Protein AF-A0A814XGK4-F1 (afdb_monomer)

Mean predicted aligned error: 16.22 Å

Sequence (270 aa):
MTLISLILIILATATSHAANWAGKWDIDSGCDTGICCCFYRQVIISAEGLFQTHLEGHNCPPTPNNASDYSSVYQFKVQMENTTFQQVIFDYTVVEFVLDTQDTIRTQNLNNSKCDVNYTRNDVAKPNWIGLWDVKPGCNEDECCCFVNQASVSSNPHGLTIDTDVRGAPCQEQLNASHVKFDIPSQPEFVNELIILGSWNRFAQSVDQNTIYQKNLQYPRCSAGAIRVTPATNASTAEPGTTAKHSSSLSIYETNTAVFAISLVLSKFF

Radius of gyration: 26.68 Å; Cα contacts (8 Å, |Δi|>4): 511; chains: 1; bounding box: 73×48×85 Å

Structure (mmCIF, N/CA/C/O backbone):
data_AF-A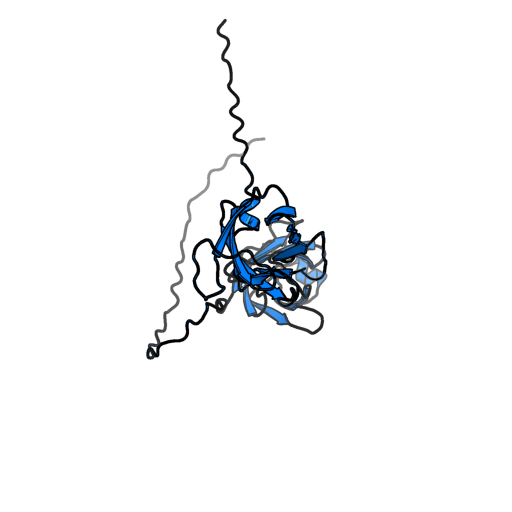0A814XGK4-F1
#
_entry.id   AF-A0A814XGK4-F1
#
loop_
_atom_site.group_PDB
_atom_site.id
_atom_site.type_symbol
_atom_site.label_atom_id
_atom_site.label_alt_id
_atom_site.label_comp_id
_atom_site.label_asym_id
_atom_site.label_entity_id
_atom_site.label_seq_id
_atom_site.pdbx_PDB_ins_code
_atom_site.Cartn_x
_atom_site.Cartn_y
_atom_site.Cartn_z
_atom_site.occupancy
_atom_site.B_iso_or_equiv
_atom_site.auth_seq_id
_atom_site.auth_comp_id
_atom_site.auth_asym_id
_atom_site.auth_atom_id
_atom_site.pdbx_PDB_model_num
ATOM 1 N N . MET A 1 1 ? 48.761 6.025 37.228 1.00 40.66 1 MET A N 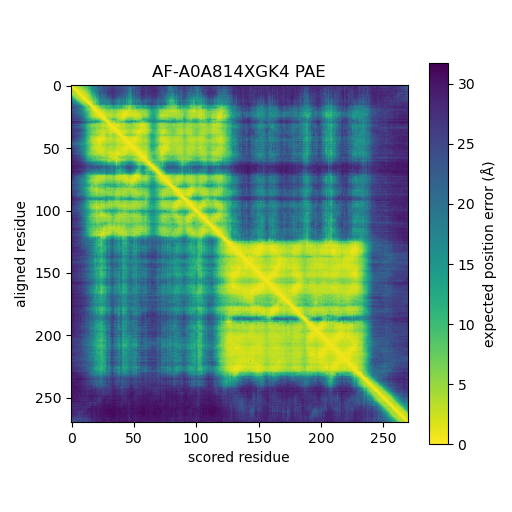1
ATOM 2 C CA . MET A 1 1 ? 47.794 6.774 36.398 1.00 40.66 1 MET A CA 1
ATOM 3 C C . MET A 1 1 ? 47.796 6.140 35.023 1.00 40.66 1 MET A C 1
ATOM 5 O O . MET A 1 1 ? 48.729 6.361 34.267 1.00 40.66 1 MET A O 1
ATOM 9 N N . THR A 1 2 ? 46.827 5.273 34.752 1.00 37.97 2 THR A N 1
ATOM 10 C CA . THR A 1 2 ? 46.752 4.483 33.516 1.00 37.97 2 THR A CA 1
ATOM 11 C C . THR A 1 2 ? 45.604 5.051 32.692 1.00 37.97 2 THR A C 1
ATOM 13 O O . THR A 1 2 ? 44.453 4.999 33.119 1.00 37.97 2 THR A O 1
ATOM 16 N N . LEU A 1 3 ? 45.937 5.681 31.567 1.00 35.38 3 LEU A N 1
ATOM 17 C CA . LEU A 1 3 ? 44.981 6.299 30.655 1.00 35.38 3 LEU A CA 1
ATOM 18 C C . LEU A 1 3 ? 44.311 5.178 29.843 1.00 35.38 3 LEU A C 1
ATOM 20 O O . LEU A 1 3 ? 44.949 4.561 28.993 1.00 35.38 3 LEU A O 1
ATOM 24 N N . ILE A 1 4 ? 43.051 4.870 30.142 1.00 39.59 4 ILE A N 1
ATOM 25 C CA . ILE A 1 4 ? 42.242 3.945 29.341 1.00 39.59 4 ILE A CA 1
ATOM 26 C C . ILE A 1 4 ? 41.694 4.752 28.160 1.00 39.59 4 ILE A C 1
ATOM 28 O O . ILE A 1 4 ? 40.755 5.530 28.316 1.00 39.59 4 ILE A O 1
ATOM 32 N N . SER A 1 5 ? 42.313 4.597 26.986 1.00 37.38 5 SER A N 1
ATOM 33 C CA . SER A 1 5 ? 41.761 5.085 25.719 1.00 37.38 5 SER A CA 1
ATOM 34 C C . SER A 1 5 ? 40.503 4.292 25.385 1.00 37.38 5 SER A C 1
ATOM 36 O O . SER A 1 5 ? 40.572 3.137 24.964 1.00 37.38 5 SER A O 1
ATOM 38 N N . LEU A 1 6 ? 39.348 4.922 25.579 1.00 35.16 6 LEU A N 1
ATOM 39 C CA . LEU A 1 6 ? 38.063 4.432 25.107 1.00 35.16 6 LEU A CA 1
ATOM 40 C C . LEU A 1 6 ? 37.994 4.674 23.589 1.00 35.16 6 LEU A C 1
ATOM 42 O O . LEU A 1 6 ? 37.742 5.790 23.139 1.00 35.16 6 LEU A O 1
ATOM 46 N N . ILE A 1 7 ? 38.270 3.640 22.791 1.00 39.69 7 ILE A N 1
ATOM 47 C CA . ILE A 1 7 ? 38.017 3.669 21.347 1.00 39.69 7 ILE A CA 1
ATOM 48 C C . ILE A 1 7 ? 36.502 3.563 21.164 1.00 39.69 7 ILE A C 1
ATOM 50 O O . ILE A 1 7 ? 35.917 2.488 21.285 1.00 39.69 7 ILE A O 1
ATOM 54 N N . LEU A 1 8 ? 35.864 4.703 20.911 1.00 35.62 8 LEU A N 1
ATOM 55 C CA . LEU A 1 8 ? 34.468 4.777 20.510 1.00 35.62 8 LEU A CA 1
ATOM 56 C C . LEU A 1 8 ? 34.371 4.290 19.056 1.00 35.62 8 LEU A C 1
ATOM 58 O O . LEU A 1 8 ? 34.572 5.057 18.117 1.00 35.62 8 LEU A O 1
ATOM 62 N N . ILE A 1 9 ? 34.112 2.995 18.865 1.00 39.44 9 ILE A N 1
ATOM 63 C CA . ILE A 1 9 ? 33.751 2.453 17.553 1.00 39.44 9 ILE A CA 1
ATOM 64 C C . ILE A 1 9 ? 32.318 2.908 17.277 1.00 39.44 9 ILE A C 1
ATOM 66 O O . ILE A 1 9 ? 31.353 2.278 17.705 1.00 39.44 9 ILE A O 1
ATOM 70 N N . ILE A 1 10 ? 32.180 4.036 16.586 1.00 36.22 10 ILE A N 1
ATOM 71 C CA . ILE A 1 10 ? 30.913 4.432 15.981 1.00 36.22 10 ILE A CA 1
ATOM 72 C C . ILE A 1 10 ? 30.702 3.473 14.805 1.00 36.22 10 ILE A C 1
ATOM 74 O O . ILE A 1 10 ? 31.213 3.700 13.710 1.00 36.22 10 ILE A O 1
ATOM 78 N N . LEU A 1 11 ? 29.984 2.368 15.032 1.00 38.66 11 LEU A N 1
ATOM 79 C CA . LEU A 1 11 ? 29.334 1.663 13.931 1.00 38.66 11 LEU A CA 1
ATOM 80 C C . LEU A 1 11 ? 28.266 2.615 13.394 1.00 38.66 11 LEU A C 1
ATOM 82 O O . LEU A 1 11 ? 27.148 2.661 13.903 1.00 38.66 11 LEU A O 1
ATOM 86 N N . ALA A 1 12 ? 28.629 3.408 12.389 1.00 40.97 12 ALA A N 1
ATOM 87 C CA . ALA A 1 12 ? 27.644 4.048 11.544 1.00 40.97 12 ALA A CA 1
ATOM 88 C C . ALA A 1 12 ? 26.857 2.917 10.878 1.00 40.97 12 ALA A C 1
ATOM 90 O O . ALA A 1 12 ? 27.343 2.245 9.968 1.00 40.97 12 ALA A O 1
ATOM 91 N N . THR A 1 13 ? 25.658 2.654 11.390 1.00 42.94 13 THR A N 1
ATOM 92 C CA . THR A 1 13 ? 24.646 1.897 10.669 1.00 42.94 13 THR A CA 1
ATOM 93 C C . THR A 1 13 ? 24.382 2.676 9.391 1.00 42.94 13 THR A C 1
ATOM 95 O O . THR A 1 13 ? 23.661 3.670 9.419 1.00 42.94 13 THR A O 1
ATOM 98 N N . ALA A 1 14 ? 25.024 2.278 8.292 1.00 42.44 14 ALA A N 1
ATOM 99 C CA . ALA A 1 14 ? 24.636 2.718 6.966 1.00 42.44 14 ALA A CA 1
ATOM 100 C C . ALA A 1 14 ? 23.175 2.291 6.799 1.00 42.44 14 ALA A C 1
ATOM 102 O O . ALA A 1 14 ? 22.879 1.121 6.558 1.00 42.44 14 ALA A O 1
ATOM 103 N N . THR A 1 15 ? 22.252 3.215 7.061 1.00 45.41 15 THR A N 1
ATOM 104 C CA . THR A 1 15 ? 20.831 3.019 6.819 1.00 45.41 15 THR A CA 1
ATOM 105 C C . THR A 1 15 ? 20.703 2.789 5.328 1.00 45.41 15 THR A C 1
ATOM 107 O O . THR A 1 15 ? 21.014 3.665 4.523 1.00 45.41 15 THR A O 1
ATOM 110 N N . SER A 1 16 ? 20.372 1.555 4.967 1.00 51.12 16 SER A N 1
ATOM 111 C CA . SER A 1 16 ? 20.424 1.046 3.607 1.00 51.12 16 SER A CA 1
ATOM 112 C C . SER A 1 16 ? 19.344 1.703 2.748 1.00 51.12 16 SER A C 1
ATOM 114 O O . SER A 1 16 ? 18.313 1.094 2.477 1.00 51.12 16 SER A O 1
ATOM 116 N N . HIS A 1 17 ? 19.578 2.932 2.285 1.00 55.59 17 HIS A N 1
ATOM 117 C CA . HIS A 1 17 ? 18.768 3.564 1.239 1.00 55.59 17 HIS A CA 1
ATOM 118 C C . HIS A 1 17 ? 18.695 2.677 -0.010 1.00 55.59 17 HIS A C 1
ATOM 120 O O . HIS A 1 17 ? 17.679 2.667 -0.699 1.00 55.59 17 HIS A O 1
ATOM 126 N N . ALA A 1 18 ? 19.707 1.831 -0.222 1.00 57.38 18 ALA A N 1
ATOM 127 C CA . ALA A 1 18 ? 19.706 0.814 -1.261 1.00 57.38 18 ALA A CA 1
ATOM 128 C C . ALA A 1 18 ? 18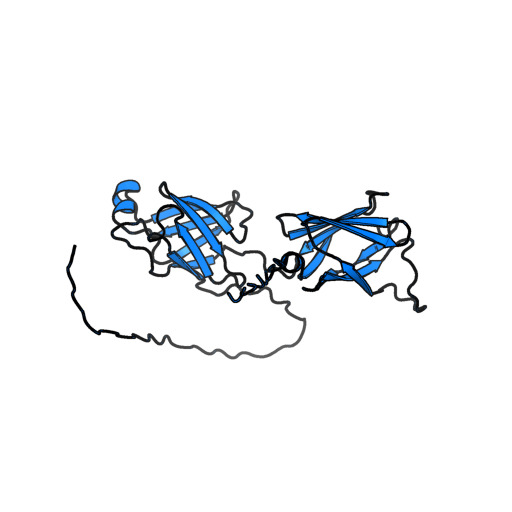.535 -0.190 -1.173 1.00 57.38 18 ALA A C 1
ATOM 130 O O . ALA A 1 18 ? 18.091 -0.691 -2.202 1.00 57.38 18 ALA A O 1
ATOM 131 N N . ALA A 1 19 ? 17.979 -0.439 0.021 1.00 61.06 19 ALA A N 1
ATOM 132 C CA . ALA A 1 19 ? 16.839 -1.344 0.192 1.00 61.06 19 ALA A CA 1
ATOM 133 C C . ALA A 1 19 ? 15.547 -0.810 -0.453 1.00 61.06 19 ALA A C 1
ATOM 135 O O . ALA A 1 19 ? 14.701 -1.603 -0.859 1.00 61.06 19 ALA A O 1
ATOM 136 N N . ASN A 1 20 ? 15.400 0.513 -0.584 1.00 71.38 20 ASN A N 1
ATOM 137 C CA . ASN A 1 20 ? 14.188 1.114 -1.148 1.00 71.38 20 ASN A CA 1
ATOM 138 C C . ASN A 1 20 ? 14.127 0.975 -2.675 1.00 71.38 20 ASN A C 1
ATOM 140 O O . ASN A 1 20 ? 13.042 0.871 -3.236 1.00 71.38 20 ASN A O 1
ATOM 144 N N . TRP A 1 21 ? 15.284 0.927 -3.335 1.00 74.25 21 TRP A N 1
ATOM 145 C CA . TRP A 1 21 ? 15.395 0.789 -4.788 1.00 74.25 21 TRP A CA 1
ATOM 146 C C . TRP A 1 21 ? 15.368 -0.667 -5.262 1.00 74.25 21 TRP A C 1
ATOM 148 O O . TRP A 1 21 ? 15.037 -0.939 -6.415 1.00 74.25 21 TRP A O 1
ATOM 158 N N . ALA A 1 22 ? 15.750 -1.604 -4.394 1.00 80.19 22 ALA A N 1
ATOM 159 C CA . ALA A 1 22 ? 15.941 -2.998 -4.759 1.00 80.19 22 ALA A CA 1
ATOM 160 C C . ALA A 1 22 ? 14.626 -3.653 -5.196 1.00 80.19 22 ALA A C 1
ATOM 162 O O . ALA A 1 22 ? 13.723 -3.821 -4.385 1.00 80.19 22 ALA A O 1
ATOM 163 N N . GLY A 1 23 ? 14.513 -4.063 -6.453 1.00 82.19 23 GLY A N 1
ATOM 164 C CA . GLY A 1 23 ? 13.313 -4.711 -6.965 1.00 82.19 23 GLY A CA 1
ATOM 165 C C . GLY A 1 23 ? 13.290 -4.836 -8.479 1.00 82.19 23 GLY A C 1
ATOM 166 O O . GLY A 1 23 ? 14.298 -4.621 -9.155 1.00 82.19 23 GLY A O 1
ATOM 167 N N . LYS A 1 24 ? 12.127 -5.192 -9.009 1.00 82.00 24 LYS A N 1
ATOM 168 C CA . LYS A 1 24 ? 11.834 -5.322 -10.432 1.00 82.00 24 LYS A CA 1
ATOM 169 C C . LYS A 1 24 ? 10.853 -4.239 -10.849 1.00 82.00 24 LYS A C 1
ATOM 171 O O . LYS A 1 24 ? 9.757 -4.110 -10.305 1.00 82.00 24 LYS A O 1
ATOM 176 N N . TRP A 1 25 ? 11.251 -3.496 -11.859 1.00 84.19 25 TRP A N 1
ATOM 177 C CA . TRP A 1 25 ? 10.579 -2.306 -12.334 1.00 84.19 25 TRP A CA 1
ATOM 178 C C . TRP A 1 25 ? 10.230 -2.518 -13.794 1.00 84.19 25 TRP A C 1
ATOM 180 O O . TRP A 1 25 ? 11.121 -2.685 -14.627 1.00 84.19 25 TRP A O 1
ATOM 190 N N . ASP A 1 26 ? 8.942 -2.544 -14.099 1.00 83.75 26 ASP A N 1
ATOM 191 C CA . ASP A 1 26 ? 8.483 -2.673 -15.473 1.00 83.75 26 ASP A CA 1
ATOM 192 C C . ASP A 1 26 ? 8.307 -1.291 -16.085 1.00 83.75 26 ASP A C 1
ATOM 194 O O . ASP A 1 26 ? 7.973 -0.318 -15.407 1.00 83.75 26 ASP A O 1
ATOM 198 N N . ILE A 1 27 ? 8.565 -1.210 -17.383 1.00 79.56 27 ILE A N 1
ATOM 199 C CA . ILE A 1 27 ? 8.402 0.023 -18.143 1.00 79.56 27 ILE A CA 1
ATOM 200 C C . ILE A 1 27 ? 6.907 0.272 -18.325 1.00 79.56 27 ILE A C 1
ATOM 202 O O . ILE A 1 27 ? 6.217 -0.527 -18.954 1.00 79.56 27 ILE A O 1
ATOM 206 N N . ASP A 1 28 ? 6.419 1.378 -17.769 1.00 69.50 28 ASP A N 1
ATOM 207 C CA . ASP A 1 28 ? 5.005 1.756 -17.833 1.00 69.50 28 ASP A CA 1
ATOM 208 C C . ASP A 1 28 ? 4.703 2.411 -19.188 1.00 69.50 28 ASP A C 1
ATOM 210 O O . ASP A 1 28 ? 3.780 2.034 -19.910 1.00 69.50 28 ASP A O 1
ATOM 214 N N . SER A 1 29 ? 5.540 3.378 -19.578 1.00 67.06 29 SER A N 1
ATOM 215 C CA . SER A 1 29 ? 5.470 4.051 -20.874 1.00 67.06 29 SER A CA 1
ATOM 216 C C . SER A 1 29 ? 6.698 4.929 -21.127 1.00 67.06 29 SER A C 1
ATOM 218 O O . SER A 1 29 ? 7.435 5.298 -20.209 1.00 67.06 29 SER A O 1
ATOM 220 N N . GLY A 1 30 ? 6.872 5.315 -22.390 1.00 65.88 30 GLY A N 1
ATOM 221 C CA . GLY A 1 30 ? 7.882 6.284 -22.804 1.00 65.88 30 GLY A CA 1
ATOM 222 C C . GLY A 1 30 ? 9.067 5.647 -23.518 1.00 65.88 30 GLY A C 1
ATOM 223 O O . GLY A 1 30 ? 9.333 4.457 -23.379 1.00 65.88 30 GLY A O 1
ATOM 224 N N . CYS A 1 31 ? 9.756 6.487 -24.287 1.00 75.81 31 CYS A N 1
ATOM 225 C CA . CYS A 1 31 ? 10.829 6.189 -25.232 1.00 75.81 31 CYS A CA 1
ATOM 226 C C . CYS A 1 31 ? 10.407 5.749 -26.645 1.00 75.81 31 CYS A C 1
ATOM 228 O O . CYS A 1 31 ? 9.904 4.652 -26.881 1.00 75.81 31 CYS A O 1
ATOM 230 N N . ASP A 1 32 ? 10.669 6.631 -27.612 1.00 81.62 32 ASP A N 1
ATOM 231 C CA . ASP A 1 32 ? 10.543 6.354 -29.044 1.00 81.62 32 ASP A CA 1
ATOM 232 C C . ASP A 1 32 ? 11.792 5.605 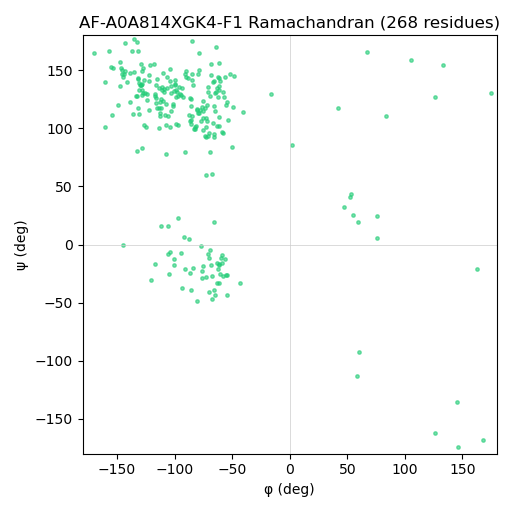-29.537 1.00 81.62 32 ASP A C 1
ATOM 234 O O . ASP A 1 32 ? 12.844 6.210 -29.761 1.00 81.62 32 ASP A O 1
ATOM 238 N N . THR A 1 33 ? 11.681 4.288 -29.724 1.00 82.50 33 THR A N 1
ATOM 239 C CA . THR A 1 33 ? 12.789 3.430 -30.182 1.00 82.50 33 THR A CA 1
ATOM 240 C C . THR A 1 33 ? 13.285 3.776 -31.589 1.00 82.50 33 THR A C 1
ATOM 242 O O . THR A 1 33 ? 14.395 3.389 -31.954 1.00 82.50 33 THR A O 1
ATOM 245 N N . GLY A 1 34 ? 12.516 4.535 -32.380 1.00 82.44 34 GLY A N 1
ATOM 246 C CA . GLY A 1 34 ? 12.942 5.046 -33.683 1.00 82.44 34 GLY A CA 1
ATOM 247 C C . GLY A 1 34 ? 13.928 6.214 -33.591 1.00 82.44 34 GLY A C 1
ATOM 248 O O . GLY A 1 34 ? 14.628 6.498 -34.562 1.00 82.44 34 GLY A O 1
ATOM 249 N N . ILE A 1 35 ? 14.002 6.880 -32.433 1.00 80.75 35 ILE A N 1
ATOM 250 C CA . ILE A 1 35 ? 14.826 8.080 -32.208 1.00 80.75 35 ILE A CA 1
ATOM 251 C C . ILE A 1 35 ? 15.854 7.858 -31.089 1.00 80.75 35 ILE A C 1
ATOM 253 O O . ILE A 1 35 ? 16.939 8.440 -31.124 1.00 80.75 35 ILE A O 1
ATOM 257 N N . CYS A 1 36 ? 15.528 7.016 -30.112 1.00 81.19 36 CYS A N 1
ATOM 258 C CA . CYS A 1 36 ? 16.265 6.850 -28.868 1.00 81.19 36 CYS A CA 1
ATOM 259 C C . CYS A 1 36 ? 16.741 5.407 -28.670 1.00 81.19 36 CYS A C 1
ATOM 261 O O . CYS A 1 36 ? 16.109 4.460 -29.137 1.00 81.19 36 CYS A O 1
ATOM 263 N N . CYS A 1 37 ? 17.822 5.255 -27.902 1.00 80.56 37 CYS A N 1
ATOM 264 C CA . CYS A 1 37 ? 18.165 3.988 -27.273 1.00 80.56 37 CYS A CA 1
ATOM 265 C C . CYS A 1 37 ? 17.395 3.878 -25.953 1.00 80.56 37 CYS A C 1
ATOM 267 O O . CYS A 1 37 ? 17.642 4.644 -25.020 1.00 80.56 37 CYS A O 1
ATOM 269 N N . CYS A 1 38 ? 16.436 2.967 -25.905 1.00 81.69 38 CYS A N 1
ATOM 270 C CA . CYS A 1 38 ? 15.442 2.853 -24.853 1.00 81.69 38 CYS A CA 1
ATOM 271 C C . CYS A 1 38 ? 15.733 1.665 -23.957 1.00 81.69 38 CYS A C 1
ATOM 273 O O . CYS A 1 38 ? 16.135 0.609 -24.434 1.00 81.69 38 CYS A O 1
ATOM 275 N N . PHE A 1 39 ? 15.455 1.804 -22.665 1.00 83.19 39 PHE A N 1
ATOM 276 C CA . PHE A 1 39 ? 15.311 0.634 -21.810 1.00 83.19 39 PHE A CA 1
ATOM 277 C C . PHE A 1 39 ? 14.142 -0.213 -22.292 1.00 83.19 39 PHE A C 1
ATOM 279 O O . PHE A 1 39 ? 13.144 0.311 -22.783 1.00 83.19 39 PHE A O 1
ATOM 286 N N . TYR A 1 40 ? 14.295 -1.528 -22.188 1.00 80.25 40 TYR A N 1
ATOM 287 C CA . TYR A 1 40 ? 13.346 -2.497 -22.705 1.00 80.25 40 TYR A CA 1
ATOM 288 C C . TYR A 1 40 ? 13.019 -3.563 -21.657 1.00 80.25 40 TYR A C 1
ATOM 290 O O . TYR A 1 40 ? 13.877 -4.005 -20.888 1.00 80.25 40 TYR A O 1
ATOM 298 N N . ARG A 1 41 ? 11.752 -3.994 -21.654 1.00 80.75 41 ARG A N 1
ATOM 299 C CA . ARG A 1 41 ? 11.138 -4.916 -20.685 1.00 80.75 41 ARG A CA 1
ATOM 300 C C . ARG A 1 41 ? 11.159 -4.404 -19.245 1.00 80.75 41 ARG A C 1
ATOM 302 O O . ARG A 1 41 ? 10.222 -3.740 -18.818 1.00 80.75 41 ARG A O 1
ATOM 309 N N . GLN A 1 42 ? 12.198 -4.773 -18.507 1.00 83.88 42 GLN A N 1
ATOM 310 C CA . GLN A 1 42 ? 12.255 -4.689 -17.057 1.00 83.88 42 GLN A CA 1
ATOM 311 C C . GLN A 1 42 ? 13.647 -4.246 -16.621 1.00 83.88 42 GLN A C 1
ATOM 313 O O . GLN A 1 42 ? 14.665 -4.715 -17.139 1.00 83.88 42 GLN A O 1
ATOM 318 N N . VAL A 1 43 ? 13.660 -3.384 -15.616 1.00 84.62 43 VAL A N 1
ATOM 319 C CA . VAL A 1 43 ? 14.824 -2.999 -14.833 1.00 84.62 43 VAL A CA 1
ATOM 320 C C . VAL A 1 43 ? 14.822 -3.814 -13.544 1.00 84.62 43 VAL A C 1
ATOM 322 O O . VAL A 1 43 ? 13.817 -3.889 -12.844 1.00 84.62 43 VAL A O 1
ATOM 325 N N . ILE A 1 44 ? 15.954 -4.415 -13.202 1.00 82.94 44 ILE A N 1
ATOM 326 C CA . ILE A 1 44 ? 16.156 -5.138 -11.947 1.00 82.94 44 ILE A CA 1
ATOM 327 C C . ILE A 1 44 ? 17.240 -4.410 -11.162 1.00 82.94 44 ILE A C 1
ATOM 329 O O . ILE A 1 44 ? 18.335 -4.200 -11.674 1.00 82.94 44 ILE A O 1
ATOM 333 N N . ILE A 1 45 ? 16.949 -4.047 -9.919 1.00 83.94 45 ILE A N 1
ATOM 334 C CA . ILE A 1 45 ? 17.899 -3.410 -9.008 1.00 83.94 45 ILE A CA 1
ATOM 335 C C . ILE A 1 45 ? 18.127 -4.357 -7.834 1.00 83.94 45 ILE A C 1
ATOM 337 O O . ILE A 1 45 ? 17.179 -4.744 -7.155 1.00 83.94 45 ILE A O 1
ATOM 341 N N . SER A 1 46 ? 19.372 -4.763 -7.592 1.00 79.12 46 SER A N 1
ATOM 342 C CA . SER A 1 46 ? 19.714 -5.604 -6.441 1.00 79.12 46 SER A CA 1
ATOM 343 C C . SER A 1 46 ? 19.816 -4.789 -5.145 1.00 79.12 46 SER A C 1
ATOM 345 O O . SER A 1 46 ? 19.957 -3.565 -5.169 1.00 79.12 46 SER A O 1
ATOM 347 N N . ALA A 1 47 ? 19.811 -5.474 -3.997 1.00 73.94 47 ALA A N 1
ATOM 348 C CA . ALA A 1 47 ? 20.015 -4.849 -2.686 1.00 73.94 47 ALA A CA 1
ATOM 349 C C . ALA A 1 47 ? 21.382 -4.149 -2.557 1.00 73.94 47 ALA A C 1
ATOM 351 O O . ALA A 1 47 ? 21.537 -3.206 -1.784 1.00 73.94 47 ALA A O 1
ATOM 352 N N . GLU A 1 48 ? 22.372 -4.585 -3.336 1.00 76.06 48 GLU A N 1
ATOM 353 C CA . GLU A 1 48 ? 23.719 -4.014 -3.410 1.00 76.06 48 GLU A CA 1
ATOM 354 C C . GLU A 1 48 ? 23.842 -2.870 -4.435 1.00 76.06 48 GLU A C 1
ATOM 356 O O . GLU A 1 48 ? 24.952 -2.379 -4.673 1.00 76.06 48 GLU A O 1
ATOM 361 N N . GLY A 1 49 ? 22.732 -2.466 -5.063 1.00 75.75 49 GLY A N 1
ATOM 362 C CA . GLY A 1 49 ? 22.698 -1.421 -6.085 1.00 75.75 49 GLY A CA 1
ATOM 363 C C . GLY A 1 49 ? 23.223 -1.843 -7.450 1.00 75.75 49 GLY A C 1
ATOM 364 O O . GLY A 1 49 ? 23.678 -0.994 -8.217 1.00 75.75 49 GLY A O 1
ATOM 365 N N . LEU A 1 50 ? 23.186 -3.141 -7.768 1.00 80.38 50 LEU A N 1
ATOM 366 C CA . LEU A 1 50 ? 23.427 -3.603 -9.130 1.00 80.38 50 LEU A CA 1
ATOM 367 C C . LEU A 1 50 ? 22.166 -3.375 -9.965 1.00 80.38 50 LEU A C 1
ATOM 369 O O . LEU A 1 50 ? 21.135 -3.990 -9.708 1.00 80.38 50 LEU A O 1
ATOM 373 N N . PHE A 1 51 ? 22.266 -2.509 -10.965 1.00 84.38 51 PHE A N 1
ATOM 374 C CA . PHE A 1 51 ? 21.211 -2.229 -11.925 1.00 84.38 51 PHE A CA 1
ATOM 375 C C . PHE A 1 51 ? 21.385 -3.139 -13.139 1.00 84.38 51 PHE A C 1
ATOM 377 O O . PHE A 1 51 ? 22.468 -3.172 -13.718 1.00 84.38 51 PHE A O 1
ATOM 384 N N . GLN A 1 52 ? 20.341 -3.866 -13.528 1.00 84.38 52 GLN A N 1
ATOM 385 C CA . GLN A 1 52 ? 20.316 -4.757 -14.682 1.00 84.38 52 GLN A CA 1
ATOM 386 C C . GLN A 1 52 ? 19.118 -4.434 -15.574 1.00 84.38 52 GLN A C 1
ATOM 388 O O . GLN A 1 52 ? 17.993 -4.347 -15.098 1.00 84.38 52 GLN A O 1
ATOM 393 N N . THR A 1 53 ? 19.338 -4.284 -16.875 1.00 86.25 53 THR A N 1
ATOM 394 C CA . THR A 1 53 ? 18.278 -3.900 -17.819 1.00 86.25 53 THR A CA 1
ATOM 395 C C . THR A 1 53 ? 18.610 -4.326 -19.243 1.00 86.25 53 THR A C 1
ATOM 397 O O . THR A 1 53 ? 19.756 -4.677 -19.524 1.00 86.25 53 THR A O 1
ATOM 400 N N . HIS A 1 54 ? 17.626 -4.296 -20.137 1.00 85.69 54 HIS A N 1
ATOM 401 C CA . HIS A 1 54 ? 17.849 -4.443 -21.574 1.00 85.69 54 HIS A CA 1
ATOM 402 C C . HIS A 1 54 ? 17.728 -3.093 -22.261 1.00 85.69 54 HIS A C 1
ATOM 404 O O . HIS A 1 54 ? 16.982 -2.236 -21.792 1.00 85.69 54 HIS A O 1
ATOM 410 N N . LEU A 1 55 ? 18.440 -2.911 -23.371 1.00 82.62 55 LEU A N 1
ATOM 411 C CA . LEU A 1 55 ? 18.295 -1.728 -24.213 1.00 82.62 55 LEU A CA 1
ATOM 412 C C . LEU A 1 55 ? 17.915 -2.123 -25.642 1.00 82.62 55 LEU A C 1
ATOM 414 O O . LEU A 1 55 ? 18.429 -3.106 -26.172 1.00 82.62 55 LEU A O 1
ATOM 418 N N . GLU A 1 56 ? 17.033 -1.342 -26.255 1.00 83.75 56 GLU A N 1
ATOM 419 C CA . GLU A 1 56 ? 16.559 -1.496 -27.630 1.00 83.75 56 GLU A CA 1
ATOM 420 C C . GLU A 1 56 ? 16.340 -0.114 -28.267 1.00 83.75 56 GLU A C 1
ATOM 422 O O . GLU A 1 56 ? 15.941 0.832 -27.593 1.00 83.75 56 GLU A O 1
ATOM 427 N N . GLY A 1 57 ? 16.579 0.016 -29.573 1.00 80.00 57 GLY A N 1
ATOM 428 C CA . GLY A 1 57 ? 16.242 1.221 -30.335 1.00 80.00 57 GLY A CA 1
ATOM 429 C C . GLY A 1 57 ? 17.407 1.827 -31.112 1.00 80.00 57 GLY A C 1
ATOM 430 O O . GLY A 1 57 ? 18.415 1.177 -31.405 1.00 80.00 57 GLY A O 1
ATOM 431 N N . HIS A 1 58 ? 17.239 3.086 -31.505 1.00 78.94 58 HIS A N 1
ATOM 432 C CA . HIS A 1 58 ? 18.148 3.792 -32.397 1.00 78.94 58 HIS A CA 1
ATOM 433 C C . HIS A 1 58 ? 19.482 4.123 -31.711 1.00 78.94 58 HIS A C 1
ATOM 435 O O . HIS A 1 58 ? 19.515 4.688 -30.619 1.00 78.94 58 HIS A O 1
ATOM 441 N N . ASN A 1 59 ? 20.595 3.802 -32.380 1.00 76.31 59 ASN A N 1
ATOM 442 C CA . ASN A 1 59 ? 21.968 4.039 -31.911 1.00 76.31 59 ASN A CA 1
ATOM 443 C C . ASN A 1 59 ? 22.307 3.440 -30.533 1.00 76.31 59 ASN A C 1
ATOM 445 O O . ASN A 1 59 ? 23.226 3.921 -29.869 1.00 76.31 59 ASN A O 1
ATOM 449 N N . CYS A 1 60 ? 21.622 2.375 -30.101 1.00 76.44 60 CYS A N 1
ATOM 450 C CA . CYS A 1 60 ? 22.124 1.581 -28.984 1.00 76.44 60 CYS A CA 1
ATOM 451 C C . CYS A 1 60 ? 23.486 0.977 -29.362 1.00 76.44 60 CYS A C 1
ATOM 453 O O . CYS A 1 60 ? 23.620 0.433 -30.465 1.00 76.44 60 CYS A O 1
ATOM 455 N N . PRO A 1 61 ? 24.511 1.065 -28.498 1.00 69.62 61 PRO A N 1
ATOM 456 C CA . PRO A 1 61 ? 25.817 0.528 -28.832 1.00 69.62 61 PRO A CA 1
ATOM 457 C C . PRO A 1 61 ? 25.721 -0.980 -29.065 1.00 69.62 61 PRO A C 1
ATOM 459 O O . PRO A 1 61 ? 25.064 -1.678 -28.285 1.00 69.62 61 PRO A O 1
ATOM 462 N N . PRO A 1 62 ? 26.379 -1.491 -30.119 1.00 62.59 62 PRO A N 1
ATOM 463 C CA . PRO A 1 62 ? 26.399 -2.915 -30.389 1.00 62.59 62 PRO A CA 1
ATOM 464 C C . PRO A 1 62 ? 27.029 -3.634 -29.201 1.00 62.59 62 PRO A C 1
ATOM 466 O O . PRO A 1 62 ? 28.006 -3.166 -28.608 1.00 62.59 62 PRO A O 1
ATOM 469 N N . THR A 1 63 ? 26.478 -4.787 -28.843 1.00 57.31 63 THR A N 1
ATOM 470 C CA . THR A 1 63 ? 27.148 -5.649 -27.880 1.00 57.31 63 THR A CA 1
ATOM 471 C C . THR A 1 63 ? 28.499 -6.102 -28.410 1.00 57.31 63 THR A C 1
ATOM 473 O O . THR A 1 63 ? 28.684 -6.220 -29.621 1.00 57.31 63 THR A O 1
ATOM 476 N N . PRO A 1 64 ? 29.431 -6.463 -27.511 1.00 50.81 64 PRO A N 1
ATOM 477 C CA . PRO A 1 64 ? 30.720 -7.032 -27.896 1.00 50.81 64 PRO A CA 1
ATOM 478 C C . PRO A 1 64 ? 30.629 -8.294 -28.775 1.00 50.81 64 PRO A C 1
ATOM 480 O O . PRO A 1 64 ? 31.637 -8.707 -29.340 1.00 50.81 64 PRO A O 1
ATOM 483 N N . ASN A 1 65 ? 29.446 -8.907 -28.911 1.00 47.91 65 ASN A N 1
ATOM 484 C CA . ASN A 1 65 ? 29.247 -10.167 -29.611 1.00 47.91 65 ASN A CA 1
ATOM 485 C C . ASN A 1 65 ? 28.177 -10.008 -30.703 1.00 47.91 65 ASN A C 1
ATOM 487 O O . ASN A 1 65 ? 26.986 -10.019 -30.410 1.00 47.91 65 ASN A O 1
ATOM 491 N N . ASN A 1 66 ? 28.634 -9.876 -31.953 1.00 44.16 66 ASN A N 1
ATOM 492 C CA . ASN A 1 66 ? 27.855 -9.831 -33.198 1.00 44.16 66 ASN A CA 1
ATOM 493 C C . ASN A 1 66 ? 26.840 -10.989 -33.327 1.00 44.16 66 ASN A C 1
ATOM 495 O O . ASN A 1 66 ? 27.109 -11.986 -33.999 1.00 44.16 66 ASN A O 1
ATOM 499 N N . ALA A 1 67 ? 25.658 -10.848 -32.736 1.00 42.16 67 ALA A N 1
ATOM 500 C CA . ALA A 1 67 ? 24.505 -11.695 -33.000 1.00 42.16 67 ALA A CA 1
ATOM 501 C C . ALA A 1 67 ? 23.295 -10.793 -33.246 1.00 42.16 67 ALA A C 1
ATOM 503 O O . ALA A 1 67 ? 23.053 -9.842 -32.511 1.00 42.16 67 ALA A O 1
ATOM 504 N N . SER A 1 68 ? 22.553 -11.092 -34.303 1.00 47.41 68 SER A N 1
ATOM 505 C CA . SER A 1 68 ? 21.393 -10.368 -34.834 1.00 47.41 68 SER A CA 1
ATOM 506 C C . SER A 1 68 ? 20.151 -10.352 -33.924 1.00 47.41 68 SER A C 1
ATOM 508 O O . SER A 1 68 ? 19.058 -10.088 -34.412 1.00 47.41 68 SER A O 1
ATOM 510 N N . ASP A 1 69 ? 20.313 -10.611 -32.625 1.00 45.19 69 ASP A N 1
ATOM 511 C CA . ASP A 1 69 ? 19.264 -10.535 -31.609 1.00 45.19 69 ASP A CA 1
ATOM 512 C C . ASP A 1 69 ? 19.591 -9.386 -30.646 1.00 45.19 69 ASP A C 1
ATOM 514 O O . ASP A 1 69 ? 20.439 -9.495 -29.757 1.00 45.19 69 ASP A O 1
ATOM 518 N N . TYR A 1 70 ? 18.919 -8.254 -30.855 1.00 47.09 70 TYR A N 1
ATOM 519 C CA . TYR A 1 70 ? 19.076 -6.993 -30.125 1.00 47.09 70 TYR A CA 1
ATOM 520 C C . TYR A 1 70 ? 18.484 -7.052 -28.705 1.00 47.09 70 TYR A C 1
ATOM 522 O O . TYR A 1 70 ? 17.581 -6.301 -28.358 1.00 47.09 70 TYR A O 1
ATOM 530 N N . SER A 1 71 ? 18.972 -7.963 -27.866 1.00 53.34 71 SER A N 1
ATOM 531 C CA . SER A 1 71 ? 18.578 -8.053 -26.457 1.00 53.34 71 SER A CA 1
ATOM 532 C C . SER A 1 71 ? 19.820 -8.193 -25.593 1.00 53.34 71 SER A C 1
ATOM 534 O O . SER A 1 71 ? 20.201 -9.286 -25.170 1.00 53.34 71 SER A O 1
ATOM 536 N N . SER A 1 72 ? 20.478 -7.071 -25.339 1.00 65.94 72 SER A N 1
ATOM 537 C CA . SER A 1 72 ? 21.680 -7.023 -24.525 1.00 65.94 72 SER A CA 1
ATOM 538 C C . SER A 1 72 ? 21.372 -6.634 -23.090 1.00 65.94 72 SER A C 1
ATOM 540 O O . SER A 1 72 ? 20.713 -5.632 -22.831 1.00 65.94 72 SER A O 1
ATOM 542 N N . VAL A 1 73 ? 21.851 -7.451 -22.151 1.00 74.94 73 VAL A N 1
ATOM 543 C CA . VAL A 1 73 ? 21.754 -7.169 -20.719 1.00 74.94 73 VAL A CA 1
ATOM 544 C C . VAL A 1 73 ? 22.870 -6.200 -20.341 1.00 74.94 73 VAL A C 1
ATOM 546 O O . VAL A 1 73 ? 24.048 -6.549 -20.416 1.00 74.94 73 VAL A O 1
ATOM 549 N N . TYR A 1 74 ? 22.506 -5.001 -19.902 1.00 78.50 74 TYR A N 1
ATOM 550 C CA . TYR A 1 74 ? 23.426 -4.025 -19.327 1.00 78.50 74 TYR A CA 1
ATOM 551 C C . TYR A 1 74 ? 23.398 -4.131 -17.815 1.00 78.50 74 TYR A C 1
ATOM 553 O O . TYR A 1 74 ? 22.326 -4.222 -17.218 1.00 78.50 74 TYR A O 1
ATOM 561 N N . GLN A 1 75 ? 24.585 -4.103 -17.214 1.00 81.38 75 GLN A N 1
ATOM 562 C CA . GLN A 1 75 ? 24.763 -4.103 -15.773 1.00 81.38 75 GLN A CA 1
ATOM 563 C C . GLN A 1 75 ? 25.682 -2.959 -15.362 1.00 81.38 75 GLN A C 1
ATOM 565 O O . GLN A 1 75 ? 26.785 -2.824 -15.892 1.00 81.38 75 GLN A O 1
ATOM 570 N N . PHE A 1 76 ? 25.249 -2.149 -14.403 1.00 80.12 76 PHE A N 1
ATOM 571 C CA . PHE A 1 76 ? 26.090 -1.126 -13.788 1.00 80.12 76 PHE A CA 1
ATOM 572 C C . PHE A 1 76 ? 25.782 -1.014 -12.299 1.00 80.12 76 PHE A C 1
ATOM 574 O O . PHE A 1 76 ? 24.669 -1.284 -11.853 1.00 80.12 76 PHE A O 1
ATOM 581 N N . LYS A 1 77 ? 26.797 -0.660 -11.509 1.00 78.44 77 LYS A N 1
ATOM 582 C CA . LYS A 1 77 ? 26.650 -0.482 -10.066 1.00 78.44 77 LYS A CA 1
ATOM 583 C C . LYS A 1 77 ? 26.380 0.982 -9.763 1.00 78.44 77 LYS A C 1
ATOM 585 O O . LYS A 1 77 ? 27.152 1.839 -10.182 1.00 78.44 77 LYS A O 1
ATOM 590 N N . VAL A 1 78 ? 25.328 1.243 -9.000 1.00 73.69 78 VAL A N 1
ATOM 591 C CA . VAL A 1 78 ? 24.934 2.589 -8.587 1.00 73.69 78 VAL A CA 1
ATOM 592 C C . VAL A 1 78 ? 25.203 2.762 -7.096 1.00 73.69 78 VAL A C 1
ATOM 594 O O . VAL A 1 78 ? 24.850 1.905 -6.284 1.00 73.69 78 VAL A O 1
ATOM 597 N N . GLN A 1 79 ? 25.814 3.884 -6.718 1.00 72.50 79 GLN A N 1
ATOM 598 C CA . GLN A 1 79 ? 25.838 4.323 -5.323 1.00 72.50 79 GLN A CA 1
ATOM 599 C C . GLN A 1 79 ? 24.533 5.065 -5.015 1.00 72.50 79 GLN A C 1
ATOM 601 O O . GLN A 1 79 ? 24.353 6.221 -5.386 1.00 72.50 79 GLN A O 1
ATOM 606 N N . MET A 1 80 ? 23.595 4.364 -4.378 1.00 67.19 80 MET A N 1
ATOM 607 C CA . MET A 1 80 ? 22.260 4.881 -4.062 1.00 67.19 80 MET A CA 1
ATOM 608 C C . MET A 1 80 ? 22.274 5.540 -2.682 1.00 67.19 80 MET A C 1
ATOM 610 O O . MET A 1 80 ? 21.909 4.923 -1.682 1.00 67.19 80 MET A O 1
ATOM 614 N N . GLU A 1 81 ? 22.762 6.779 -2.624 1.00 66.50 81 GLU A N 1
ATOM 615 C CA . GLU A 1 81 ? 22.821 7.558 -1.377 1.00 66.50 81 GLU A CA 1
ATOM 616 C C . GLU A 1 81 ? 21.557 8.406 -1.147 1.00 66.50 81 GLU A C 1
ATOM 618 O O . GLU A 1 81 ? 21.247 8.719 -0.003 1.00 66.50 81 GLU A O 1
ATOM 623 N N . ASN A 1 82 ? 20.787 8.706 -2.203 1.00 69.75 82 ASN A N 1
ATOM 624 C CA . AS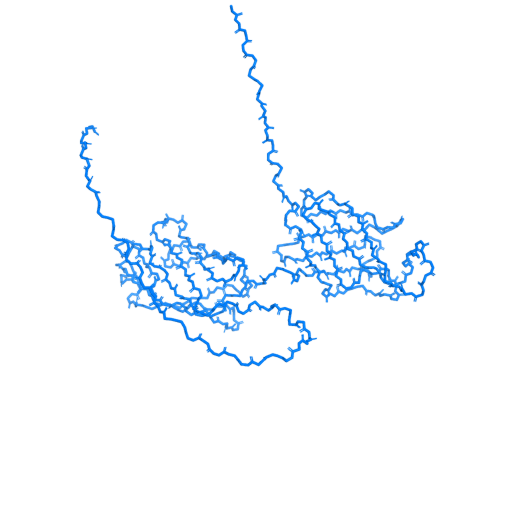N A 1 82 ? 19.614 9.588 -2.172 1.00 69.75 82 ASN A CA 1
ATOM 625 C C . ASN A 1 82 ? 18.413 9.007 -2.953 1.00 69.75 82 ASN A C 1
ATOM 627 O O . ASN A 1 82 ? 18.498 7.945 -3.572 1.00 69.75 82 ASN A O 1
ATOM 631 N N . THR A 1 83 ? 17.279 9.717 -2.929 1.00 73.44 83 THR A N 1
ATOM 632 C CA . THR A 1 83 ? 16.088 9.450 -3.768 1.00 73.44 83 THR A CA 1
ATOM 633 C C . THR A 1 83 ? 16.300 9.795 -5.243 1.00 73.44 83 THR A C 1
ATOM 635 O O . THR A 1 83 ? 15.470 9.457 -6.082 1.00 73.44 83 THR A O 1
ATOM 638 N N . THR A 1 84 ? 17.417 10.438 -5.576 1.00 76.62 84 THR A N 1
ATOM 639 C CA . THR A 1 84 ? 17.829 10.735 -6.945 1.00 76.62 84 THR A CA 1
ATOM 640 C C . THR A 1 84 ? 19.281 10.340 -7.167 1.00 76.62 84 THR A C 1
ATOM 642 O O . THR A 1 84 ? 20.127 10.517 -6.286 1.00 76.62 84 THR A O 1
ATOM 645 N N . PHE A 1 85 ? 19.587 9.822 -8.353 1.00 79.88 85 PHE A N 1
ATOM 646 C CA . PHE A 1 85 ? 20.963 9.669 -8.814 1.00 79.88 85 PHE A CA 1
ATOM 647 C C . PHE A 1 85 ? 21.052 9.868 -10.324 1.00 79.88 85 PHE A C 1
ATOM 649 O O . PHE A 1 85 ? 20.103 9.608 -11.057 1.00 79.88 85 PHE A O 1
ATOM 656 N N . GLN A 1 86 ? 22.210 10.316 -10.796 1.00 80.50 86 GLN A N 1
ATOM 657 C CA . GLN A 1 86 ? 22.493 10.442 -12.220 1.00 80.50 86 GLN A CA 1
ATOM 658 C C . GLN A 1 86 ? 23.535 9.406 -12.609 1.00 80.50 86 GLN A C 1
ATOM 660 O O . GLN A 1 86 ? 24.559 9.263 -11.942 1.00 80.50 86 GLN A O 1
ATOM 665 N N . GLN A 1 87 ? 23.279 8.695 -13.699 1.00 79.44 87 GLN A N 1
ATOM 666 C CA . GLN A 1 87 ? 24.240 7.784 -14.292 1.00 79.44 87 GLN A CA 1
ATOM 667 C C . GLN A 1 87 ? 24.458 8.189 -15.742 1.00 79.44 87 GLN A C 1
ATOM 669 O O . GLN A 1 87 ? 23.516 8.347 -16.517 1.00 79.44 87 GLN A O 1
ATOM 674 N N . VAL A 1 88 ? 25.725 8.334 -16.117 1.00 76.44 88 VAL A N 1
ATOM 675 C CA . VAL A 1 88 ? 26.094 8.438 -17.525 1.00 76.44 88 VAL A CA 1
ATOM 676 C C . VAL A 1 88 ? 25.997 7.037 -18.111 1.00 76.44 88 VAL A C 1
ATOM 678 O O . VAL A 1 88 ? 26.717 6.126 -17.690 1.00 76.44 88 VAL A O 1
ATOM 681 N N . ILE A 1 89 ? 25.061 6.860 -19.034 1.00 71.75 89 ILE A N 1
ATOM 682 C CA . ILE A 1 89 ? 24.852 5.629 -19.781 1.00 71.75 89 ILE A CA 1
ATOM 683 C C . ILE A 1 89 ? 25.215 5.964 -21.220 1.00 71.75 89 ILE A C 1
ATOM 685 O O . ILE A 1 89 ? 24.530 6.737 -21.886 1.00 71.75 89 ILE A O 1
ATOM 689 N N . PHE A 1 90 ? 26.330 5.396 -21.677 1.00 69.00 90 PHE A N 1
ATOM 690 C CA . PHE A 1 90 ? 26.979 5.753 -22.943 1.00 69.00 90 PHE A CA 1
ATOM 691 C C . PHE A 1 90 ? 27.560 7.163 -22.953 1.00 69.00 90 PHE A C 1
ATOM 693 O O . PHE A 1 90 ? 27.236 7.994 -22.111 1.00 69.00 90 PHE A O 1
ATOM 700 N N . ASP A 1 91 ? 28.413 7.437 -23.938 1.00 59.91 91 ASP A N 1
ATOM 701 C CA . ASP A 1 91 ? 29.270 8.627 -23.984 1.00 59.91 91 ASP A CA 1
ATOM 702 C C . ASP A 1 91 ? 28.517 9.976 -23.947 1.00 59.91 91 ASP A C 1
ATOM 704 O O . ASP A 1 91 ? 29.152 11.014 -23.773 1.00 59.91 91 ASP A O 1
ATOM 708 N N . TYR A 1 92 ? 27.178 9.990 -24.068 1.00 58.81 92 TYR A N 1
ATOM 709 C CA . TYR A 1 92 ? 26.389 11.224 -24.165 1.00 58.81 92 TYR A CA 1
ATOM 710 C C . TYR A 1 92 ? 25.007 11.210 -23.496 1.00 58.81 92 TYR A C 1
ATOM 712 O O . TYR A 1 92 ? 24.330 12.236 -23.550 1.00 58.81 92 TYR A O 1
ATOM 720 N N . THR A 1 93 ? 24.553 10.117 -22.871 1.00 62.59 93 THR A N 1
ATOM 721 C CA . THR A 1 93 ? 23.229 10.114 -22.218 1.00 62.59 93 THR A CA 1
ATOM 722 C C . THR A 1 93 ? 23.392 10.122 -20.709 1.00 62.59 93 THR A C 1
ATOM 724 O O . THR A 1 93 ? 23.691 9.106 -20.089 1.00 62.59 93 THR A O 1
ATOM 727 N N . VAL A 1 94 ? 23.193 11.290 -20.101 1.00 69.62 94 VAL A N 1
ATOM 728 C CA . VAL A 1 94 ? 23.004 11.368 -18.653 1.00 69.62 94 VAL A CA 1
ATOM 729 C C . VAL A 1 94 ? 21.558 11.004 -18.379 1.00 69.62 94 VAL A C 1
ATOM 731 O O . VAL A 1 94 ? 20.650 11.693 -18.849 1.00 69.62 94 VAL A O 1
ATOM 734 N N . VAL A 1 95 ? 21.373 9.909 -17.654 1.00 70.00 95 VAL A N 1
ATOM 735 C CA . VAL A 1 95 ? 20.070 9.467 -17.190 1.00 70.00 95 VAL A CA 1
ATOM 736 C C . VAL A 1 95 ? 19.952 9.806 -15.716 1.00 70.00 95 VAL A C 1
ATOM 738 O O . VAL A 1 95 ? 20.700 9.283 -14.888 1.00 70.00 95 VAL A O 1
ATOM 741 N N . GLU A 1 96 ? 19.023 10.697 -15.393 1.00 79.69 96 GLU A N 1
ATOM 742 C CA . GLU A 1 96 ? 18.618 10.925 -14.010 1.00 79.69 96 GLU A CA 1
ATOM 743 C C . GLU A 1 96 ? 17.543 9.917 -13.630 1.00 79.69 96 GLU A C 1
ATOM 745 O O . GLU A 1 96 ? 16.533 9.831 -14.319 1.00 79.69 96 GLU A O 1
ATOM 750 N N . PHE A 1 97 ? 17.783 9.178 -12.551 1.00 76.50 97 PHE A N 1
ATOM 751 C CA . PHE A 1 97 ? 16.857 8.252 -11.920 1.00 76.50 97 PHE A CA 1
ATOM 752 C C . PHE A 1 97 ? 16.268 8.925 -10.687 1.00 76.50 97 PHE A C 1
ATOM 754 O O . PHE A 1 97 ? 17.000 9.271 -9.757 1.00 76.50 97 PHE A O 1
ATOM 761 N N . VAL A 1 98 ? 14.949 9.089 -10.668 1.00 78.62 98 VAL A N 1
ATOM 762 C CA . VAL A 1 98 ? 14.212 9.648 -9.527 1.00 78.62 98 VAL A CA 1
ATOM 763 C C . VAL A 1 98 ? 13.293 8.576 -8.971 1.00 78.62 98 VAL A C 1
ATOM 765 O O . VAL A 1 98 ? 12.400 8.144 -9.692 1.00 78.62 98 VAL A O 1
ATOM 768 N N . LEU A 1 99 ? 13.511 8.168 -7.718 1.00 73.56 99 LEU A N 1
ATOM 769 C CA . LEU A 1 99 ? 12.560 7.368 -6.954 1.00 73.56 99 LEU A CA 1
ATOM 770 C C . LEU A 1 99 ? 11.579 8.324 -6.282 1.00 73.56 99 LEU A C 1
ATOM 772 O O . LEU A 1 99 ? 11.940 9.028 -5.332 1.00 73.56 99 LEU A O 1
ATOM 776 N N . ASP A 1 100 ? 10.357 8.384 -6.802 1.00 72.00 100 ASP A N 1
ATOM 777 C CA . ASP A 1 100 ? 9.298 9.165 -6.173 1.00 72.00 100 ASP A CA 1
ATOM 778 C C . ASP A 1 100 ? 8.579 8.377 -5.067 1.00 72.00 100 ASP A C 1
ATOM 780 O O . ASP A 1 100 ? 8.850 7.204 -4.805 1.00 72.00 100 ASP A O 1
ATOM 784 N N . THR A 1 101 ? 7.657 9.045 -4.374 1.00 65.00 101 THR A N 1
ATOM 785 C CA . THR A 1 101 ? 6.854 8.437 -3.304 1.00 65.00 101 THR A CA 1
ATOM 786 C C . THR A 1 101 ? 5.849 7.403 -3.817 1.00 65.00 101 THR A C 1
ATOM 788 O O . THR A 1 101 ? 5.167 6.782 -3.010 1.00 65.00 101 THR A O 1
ATOM 791 N N . GLN A 1 102 ? 5.723 7.232 -5.136 1.00 58.97 102 GLN A N 1
ATOM 792 C CA . GLN A 1 102 ? 4.756 6.349 -5.786 1.00 58.97 102 GLN A CA 1
ATOM 793 C C . GLN A 1 102 ? 5.411 5.078 -6.347 1.00 58.97 102 GLN A C 1
ATOM 795 O O . GLN A 1 102 ? 4.798 4.400 -7.172 1.00 58.97 102 GLN A O 1
ATOM 800 N N . ASP A 1 103 ? 6.638 4.754 -5.918 1.00 68.94 103 ASP A N 1
ATOM 801 C CA . ASP A 1 103 ? 7.421 3.641 -6.462 1.00 68.94 103 ASP A CA 1
ATOM 802 C C . ASP A 1 103 ? 7.521 3.718 -7.996 1.00 68.94 103 ASP A C 1
ATOM 804 O O . ASP A 1 103 ? 7.423 2.705 -8.706 1.00 68.94 103 ASP A O 1
ATOM 808 N N . THR A 1 104 ? 7.720 4.932 -8.521 1.00 67.50 104 THR A N 1
ATOM 809 C CA . THR A 1 104 ? 8.125 5.120 -9.911 1.00 67.50 104 THR A CA 1
ATOM 810 C C . THR A 1 104 ? 9.596 5.485 -9.992 1.00 67.50 104 THR A C 1
ATOM 812 O O . THR A 1 104 ? 10.122 6.237 -9.170 1.00 67.50 104 THR A O 1
ATOM 815 N N . ILE A 1 105 ? 10.265 4.926 -10.997 1.00 73.00 105 ILE A N 1
ATOM 816 C CA . ILE A 1 105 ? 11.549 5.432 -11.462 1.00 73.00 105 ILE A CA 1
ATOM 817 C C . ILE A 1 105 ? 11.247 6.275 -12.689 1.00 73.00 105 ILE A C 1
ATOM 819 O O . ILE A 1 105 ? 10.533 5.841 -13.590 1.00 73.00 105 ILE A O 1
ATOM 823 N N . ARG A 1 106 ? 11.809 7.474 -12.759 1.00 73.69 106 ARG A N 1
ATOM 824 C CA . ARG A 1 106 ? 11.838 8.249 -14.005 1.00 73.69 106 ARG A CA 1
ATOM 825 C C . ARG A 1 106 ? 13.254 8.277 -14.513 1.00 73.69 106 ARG A C 1
ATOM 827 O O . ARG A 1 106 ? 14.142 8.566 -13.723 1.00 73.69 106 ARG A O 1
ATOM 834 N N . THR A 1 107 ? 13.448 7.979 -15.791 1.00 70.06 107 THR A N 1
ATOM 835 C CA . THR A 1 107 ? 14.712 8.203 -16.488 1.00 70.06 107 THR A CA 1
ATOM 836 C C . THR A 1 107 ? 14.552 9.400 -17.393 1.00 70.06 107 THR A C 1
ATOM 838 O O . THR A 1 107 ? 13.829 9.309 -18.385 1.00 70.06 107 THR A O 1
ATOM 841 N N . GLN A 1 108 ? 15.213 10.503 -17.054 1.00 73.12 108 GLN A N 1
ATOM 842 C CA . GLN A 1 108 ? 15.230 11.691 -17.899 1.00 73.12 108 GLN A CA 1
ATOM 843 C C . GLN A 1 108 ? 16.518 11.737 -18.713 1.00 73.12 108 GLN A C 1
ATOM 845 O O . GLN A 1 108 ? 17.610 11.684 -18.144 1.00 73.12 108 GLN A O 1
ATOM 850 N N . ASN A 1 109 ? 16.397 11.871 -20.033 1.00 71.88 109 ASN A N 1
ATOM 851 C CA . ASN A 1 109 ? 17.549 12.170 -20.874 1.00 71.88 109 ASN A CA 1
ATOM 852 C C . ASN A 1 109 ? 17.755 13.686 -20.893 1.00 71.88 109 ASN A C 1
ATOM 854 O O . ASN A 1 109 ? 17.014 14.422 -21.548 1.00 71.88 109 ASN A O 1
ATOM 858 N N . LEU A 1 110 ? 18.799 14.152 -20.204 1.00 72.88 110 LEU A N 1
ATOM 859 C CA . LEU A 1 110 ? 19.077 15.587 -20.054 1.00 72.88 110 LEU A CA 1
ATOM 860 C C . LEU A 1 110 ? 19.338 16.317 -21.386 1.00 72.88 110 LEU A C 1
ATOM 862 O O . LEU A 1 110 ? 19.242 17.541 -21.442 1.00 72.88 110 LEU A O 1
ATOM 866 N N . ASN A 1 111 ? 19.636 15.582 -22.461 1.00 74.19 111 ASN A N 1
ATOM 867 C CA . ASN A 1 111 ? 19.910 16.134 -23.786 1.00 74.19 111 ASN A CA 1
ATOM 868 C C . ASN A 1 111 ? 18.709 16.038 -24.745 1.00 74.19 111 ASN A C 1
ATOM 870 O O . ASN A 1 111 ? 18.692 16.729 -25.764 1.00 74.19 111 ASN A O 1
ATOM 874 N N . ASN A 1 112 ? 17.715 15.188 -24.458 1.00 73.00 112 ASN A N 1
ATOM 875 C CA . ASN A 1 112 ? 16.552 14.978 -25.321 1.00 73.00 112 ASN A CA 1
ATOM 876 C C . ASN A 1 112 ? 15.372 14.356 -24.55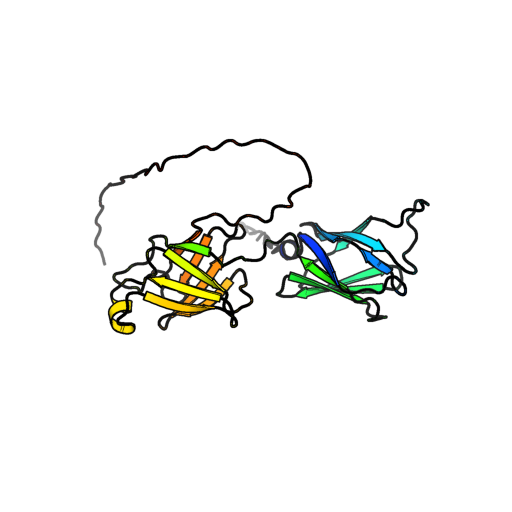5 1.00 73.00 112 ASN A C 1
ATOM 878 O O . ASN A 1 112 ? 15.296 13.135 -24.426 1.00 73.00 112 ASN A O 1
ATOM 882 N N . SER A 1 113 ? 14.382 15.169 -24.175 1.00 72.50 113 SER A N 1
ATOM 883 C CA . SER A 1 113 ? 13.143 14.699 -23.521 1.00 72.50 113 SER A CA 1
ATOM 884 C C . SER A 1 113 ? 12.321 13.703 -24.361 1.00 72.50 113 SER A C 1
ATOM 886 O O . SER A 1 113 ? 11.428 13.034 -23.850 1.00 72.50 113 SER A O 1
ATOM 888 N N . LYS A 1 114 ? 12.663 13.560 -25.653 1.00 75.88 114 LYS A N 1
ATOM 889 C CA . LYS A 1 114 ? 12.290 12.470 -26.579 1.00 75.88 114 LYS A CA 1
ATOM 890 C C . LYS A 1 114 ? 12.385 11.065 -25.967 1.00 75.88 114 LYS A C 1
ATOM 892 O O . LYS A 1 114 ? 11.659 10.150 -26.352 1.00 75.88 114 LYS A O 1
ATOM 897 N N . CYS A 1 115 ? 13.354 10.905 -25.071 1.00 74.69 115 CYS A N 1
ATOM 898 C CA . CYS A 1 115 ? 13.823 9.620 -24.575 1.00 74.69 115 CYS A CA 1
ATOM 899 C C . CYS A 1 115 ? 13.482 9.386 -23.098 1.00 74.69 115 CYS A C 1
ATOM 901 O O . CYS A 1 115 ? 14.083 8.513 -22.475 1.00 74.69 115 CYS A O 1
ATOM 903 N N . ASP A 1 116 ? 12.562 10.169 -22.531 1.00 79.19 116 ASP A N 1
ATOM 904 C CA . ASP A 1 116 ? 12.153 9.992 -21.143 1.00 79.19 116 ASP A CA 1
ATOM 905 C C . ASP A 1 116 ? 11.321 8.705 -21.000 1.00 79.19 116 ASP A C 1
ATOM 907 O O . ASP A 1 116 ? 10.451 8.411 -21.829 1.00 79.19 116 ASP A O 1
ATOM 911 N N . VAL A 1 117 ? 11.606 7.925 -19.953 1.00 76.44 117 VAL A N 1
ATOM 912 C CA . VAL A 1 117 ? 10.927 6.649 -19.657 1.00 76.44 117 VAL A CA 1
ATOM 913 C C . VAL A 1 117 ? 10.478 6.653 -18.207 1.00 76.44 117 VAL A C 1
ATOM 915 O O . VAL A 1 117 ? 11.241 7.042 -17.321 1.00 76.44 117 VAL A O 1
ATOM 918 N N . ASN A 1 118 ? 9.259 6.183 -17.966 1.00 78.81 118 ASN A N 1
ATOM 919 C CA . ASN A 1 118 ? 8.757 5.932 -16.623 1.00 78.81 118 ASN A CA 1
ATOM 920 C C . ASN A 1 118 ? 8.707 4.422 -16.372 1.00 78.81 118 ASN A C 1
ATOM 922 O O . ASN A 1 118 ? 8.222 3.657 -17.209 1.00 78.81 118 ASN A O 1
ATOM 926 N N . TYR A 1 119 ? 9.176 4.004 -15.201 1.00 77.81 119 TYR A N 1
ATOM 927 C CA . TYR A 1 119 ? 9.078 2.634 -14.711 1.00 77.81 119 TYR A CA 1
ATOM 928 C C . TYR A 1 119 ? 8.196 2.621 -13.481 1.00 77.81 119 TYR A C 1
ATOM 930 O O . TYR A 1 119 ? 8.298 3.500 -12.627 1.00 77.81 119 TYR A O 1
ATOM 938 N N . THR A 1 120 ? 7.403 1.574 -13.354 1.00 77.31 120 THR A N 1
ATOM 939 C CA . THR A 1 120 ? 6.633 1.266 -12.155 1.00 77.31 120 THR A CA 1
ATOM 940 C C . THR A 1 120 ? 7.163 -0.018 -11.547 1.00 77.31 120 THR A C 1
ATOM 942 O O . THR A 1 120 ? 7.405 -1.000 -12.254 1.00 77.31 120 THR A O 1
ATOM 945 N N . ARG A 1 121 ? 7.349 -0.034 -10.228 1.00 73.38 121 ARG A N 1
ATOM 946 C CA . ARG A 1 121 ? 7.759 -1.248 -9.524 1.00 73.38 121 ARG A CA 1
ATOM 947 C C . ARG A 1 121 ? 6.657 -2.304 -9.608 1.00 73.38 121 ARG A C 1
ATOM 949 O O . ARG A 1 121 ? 5.551 -2.084 -9.119 1.00 73.38 121 ARG A O 1
ATOM 956 N N . ASN A 1 122 ? 6.961 -3.452 -10.209 1.00 64.94 122 ASN A N 1
ATOM 957 C CA . ASN A 1 122 ? 5.990 -4.528 -10.427 1.00 64.94 122 ASN A CA 1
ATOM 958 C C . ASN A 1 122 ? 6.183 -5.726 -9.492 1.00 64.94 122 ASN A C 1
ATOM 960 O O . ASN A 1 122 ? 5.320 -6.599 -9.437 1.00 64.94 122 ASN A O 1
ATOM 964 N N . ASP A 1 123 ? 7.268 -5.763 -8.714 1.00 60.91 123 ASP A N 1
ATOM 965 C CA . ASP A 1 123 ? 7.474 -6.774 -7.670 1.00 60.91 123 ASP A CA 1
ATOM 966 C C . ASP A 1 123 ? 7.035 -6.348 -6.266 1.00 60.91 123 ASP A C 1
ATOM 968 O O . ASP A 1 123 ? 7.000 -7.185 -5.363 1.00 60.91 123 ASP A O 1
ATOM 972 N N . VAL A 1 124 ? 6.655 -5.084 -6.067 1.00 59.22 124 VAL A N 1
ATOM 973 C CA . VAL A 1 124 ? 6.001 -4.671 -4.824 1.00 59.22 124 VAL A CA 1
ATOM 974 C C . VAL A 1 124 ? 4.518 -4.886 -4.993 1.00 59.22 124 VAL A C 1
ATOM 976 O O . VAL A 1 124 ? 3.849 -4.222 -5.782 1.00 59.22 124 VAL A O 1
ATOM 979 N N . ALA A 1 125 ? 4.007 -5.855 -4.242 1.00 61.22 125 ALA A N 1
ATOM 980 C CA . ALA A 1 125 ? 2.586 -6.105 -4.150 1.00 61.22 125 ALA A CA 1
ATOM 981 C C . ALA A 1 125 ? 1.895 -4.789 -3.755 1.00 61.22 125 ALA A C 1
ATOM 983 O O . ALA A 1 125 ? 2.027 -4.345 -2.619 1.00 61.22 125 ALA A O 1
ATOM 984 N N . LYS A 1 126 ? 1.185 -4.142 -4.689 1.00 69.50 126 LYS A N 1
ATOM 985 C CA . LYS A 1 126 ? 0.475 -2.889 -4.399 1.00 69.50 126 LYS A CA 1
ATOM 986 C C . LYS A 1 126 ? -0.513 -3.138 -3.264 1.00 69.50 126 LYS A C 1
ATOM 988 O O . LYS A 1 126 ? -1.247 -4.125 -3.356 1.00 69.50 126 LYS A O 1
ATOM 993 N N . PRO A 1 127 ? -0.545 -2.294 -2.223 1.00 77.31 127 PRO A N 1
ATOM 994 C CA . PRO A 1 127 ? -1.404 -2.515 -1.071 1.00 77.31 127 PRO A CA 1
ATOM 995 C C . PRO A 1 127 ? -2.853 -2.673 -1.529 1.00 77.31 127 PRO A C 1
ATOM 997 O O . PRO A 1 127 ? -3.439 -1.793 -2.161 1.00 77.31 127 PRO A O 1
ATOM 1000 N N . ASN A 1 128 ? -3.436 -3.826 -1.235 1.00 87.00 128 ASN A N 1
ATOM 1001 C CA . ASN A 1 128 ? -4.821 -4.106 -1.554 1.00 87.00 128 ASN A CA 1
ATOM 1002 C C . ASN A 1 128 ? -5.609 -4.006 -0.262 1.00 87.00 128 ASN A C 1
ATOM 1004 O O . ASN A 1 128 ? -5.579 -4.923 0.540 1.00 87.00 128 ASN A O 1
ATOM 1008 N N . TRP A 1 129 ? -6.317 -2.921 -0.005 1.00 88.69 129 TRP A N 1
ATOM 1009 C CA . TRP A 1 129 ? -7.076 -2.813 1.243 1.00 88.69 129 TRP A CA 1
ATOM 1010 C C . TRP A 1 129 ? -8.450 -3.483 1.154 1.00 88.69 129 TRP A C 1
ATOM 1012 O O . TRP A 1 129 ? -9.009 -3.852 2.182 1.00 88.69 129 TRP A O 1
ATOM 1022 N N . ILE A 1 130 ? -8.967 -3.695 -0.059 1.00 92.31 130 ILE A N 1
ATOM 1023 C CA . ILE A 1 130 ? -10.317 -4.206 -0.313 1.00 92.31 130 ILE A CA 1
ATOM 1024 C C . ILE A 1 130 ? -10.447 -5.638 0.205 1.00 92.31 130 ILE A C 1
ATOM 1026 O O . ILE A 1 130 ? -9.619 -6.499 -0.099 1.00 92.31 130 ILE A O 1
ATOM 1030 N N . GLY A 1 131 ? -11.504 -5.902 0.969 1.00 94.25 131 GLY A N 1
ATOM 1031 C CA . GLY A 1 131 ? -11.801 -7.221 1.516 1.00 94.25 131 GLY A CA 1
ATOM 1032 C C . GLY A 1 131 ? -12.455 -7.171 2.891 1.00 94.25 131 GLY A C 1
ATOM 1033 O O . GLY A 1 131 ? -12.789 -6.104 3.404 1.00 94.25 131 GLY A O 1
ATOM 1034 N N . LEU A 1 132 ? -12.628 -8.355 3.475 1.00 96.56 132 LEU A N 1
ATOM 1035 C CA . LEU A 1 132 ? -13.112 -8.532 4.840 1.00 96.56 132 LEU A CA 1
ATOM 1036 C C . LEU A 1 132 ? -11.936 -8.786 5.785 1.00 96.56 132 LEU A C 1
ATOM 1038 O O . LEU A 1 132 ? -11.025 -9.560 5.468 1.00 96.56 132 LEU A O 1
ATOM 1042 N N . TRP A 1 133 ? -11.990 -8.151 6.948 1.00 97.00 133 TRP A N 1
ATOM 1043 C CA . TRP A 1 133 ? -10.917 -8.115 7.931 1.00 97.00 133 TRP A CA 1
ATOM 1044 C C . TRP A 1 133 ? -11.463 -8.431 9.319 1.00 97.00 133 TRP A C 1
ATOM 1046 O O . TRP A 1 133 ? -12.274 -7.680 9.848 1.00 97.00 133 TRP A O 1
ATOM 1056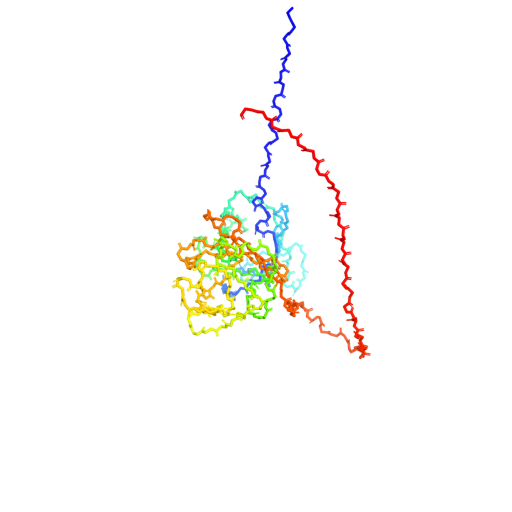 N N . ASP A 1 134 ? -10.999 -9.514 9.929 1.00 97.38 134 ASP A N 1
ATOM 1057 C CA . ASP A 1 134 ? -11.341 -9.865 11.303 1.00 97.38 134 ASP A CA 1
ATOM 1058 C C . ASP A 1 134 ? -10.517 -9.023 12.273 1.00 97.38 134 ASP A C 1
ATOM 1060 O O . ASP A 1 134 ? -9.290 -9.171 12.370 1.00 97.38 134 ASP A O 1
ATOM 1064 N N . VAL A 1 135 ? -11.202 -8.150 13.008 1.00 96.25 135 VAL A N 1
ATOM 1065 C CA . VAL A 1 135 ? -10.585 -7.271 13.996 1.00 96.25 135 VAL A CA 1
ATOM 1066 C C . VAL A 1 135 ? -10.102 -8.108 15.173 1.00 96.25 135 VAL A C 1
ATOM 1068 O O . VAL A 1 135 ? -10.832 -8.920 15.745 1.00 96.25 135 VAL A O 1
ATOM 1071 N N . LYS A 1 136 ? -8.831 -7.938 15.532 1.00 95.00 136 LYS A N 1
ATOM 1072 C CA . LYS A 1 136 ? -8.216 -8.642 16.650 1.00 95.00 136 LYS A CA 1
ATOM 1073 C C . LYS A 1 136 ? -8.492 -7.918 17.963 1.00 95.00 136 LYS A C 1
ATOM 1075 O O . LYS A 1 136 ? -8.435 -6.688 18.005 1.00 95.00 136 LYS A O 1
ATOM 1080 N N . PRO A 1 137 ? -8.739 -8.673 19.048 1.00 88.69 137 PRO A N 1
ATOM 1081 C CA . PRO A 1 137 ? -8.827 -8.088 20.375 1.00 88.69 137 PRO A CA 1
ATOM 1082 C C . PRO A 1 137 ? -7.484 -7.441 20.735 1.00 88.69 137 PRO A C 1
ATOM 1084 O O . PRO A 1 137 ? -6.422 -7.952 20.381 1.00 88.69 137 PRO A O 1
ATOM 1087 N N . GLY A 1 138 ? -7.530 -6.312 21.433 1.00 87.00 138 GLY A N 1
ATOM 1088 C CA . GLY A 1 138 ? -6.324 -5.564 21.805 1.00 87.00 138 GLY A CA 1
ATOM 1089 C C . GLY A 1 138 ? -6.594 -4.120 22.218 1.00 87.00 138 GLY A C 1
ATOM 1090 O O . GLY A 1 138 ? -5.804 -3.541 22.955 1.00 87.00 138 GLY A O 1
ATOM 1091 N N . CYS A 1 139 ? -7.733 -3.571 21.801 1.00 92.75 139 CYS A N 1
ATOM 1092 C CA . CYS A 1 139 ? -8.211 -2.270 22.245 1.00 92.75 139 CYS A CA 1
ATOM 1093 C C . CYS A 1 139 ? -8.975 -2.389 23.579 1.00 92.75 139 CYS A C 1
ATOM 1095 O O . CYS A 1 139 ? -9.749 -3.327 23.769 1.00 92.75 139 CYS A O 1
ATOM 1097 N N . ASN A 1 140 ? -8.739 -1.456 24.509 1.00 92.50 140 ASN A N 1
ATOM 1098 C CA . ASN A 1 140 ? -9.411 -1.418 25.813 1.00 92.50 140 AS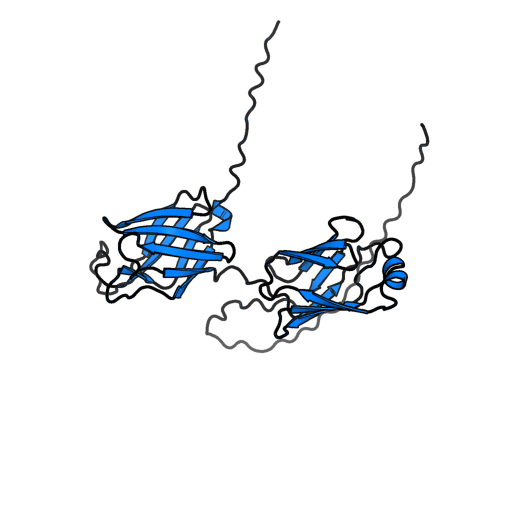N A CA 1
ATOM 1099 C C . ASN A 1 140 ? -10.794 -0.745 25.707 1.00 92.50 140 ASN A C 1
ATOM 1101 O O . ASN A 1 140 ? -10.878 0.479 25.725 1.00 92.50 140 ASN A O 1
ATOM 1105 N N . GLU A 1 141 ? -11.870 -1.531 25.627 1.00 92.69 141 GLU A N 1
ATOM 1106 C CA . GLU A 1 141 ? -13.248 -1.032 25.452 1.00 92.69 141 GLU A CA 1
ATOM 1107 C C . GLU A 1 141 ? -13.758 -0.146 26.609 1.00 92.69 141 GLU A C 1
ATOM 1109 O O . GLU A 1 141 ? -14.668 0.661 26.403 1.00 92.69 141 GLU A O 1
ATOM 1114 N N . ASP A 1 142 ? -13.166 -0.244 27.805 1.00 92.44 142 ASP A N 1
ATOM 1115 C CA . ASP A 1 142 ? -13.552 0.592 28.951 1.00 92.44 142 ASP A CA 1
ATOM 1116 C C . ASP A 1 142 ? -13.086 2.046 28.779 1.00 92.44 142 ASP A C 1
ATOM 1118 O O . ASP A 1 142 ? -13.705 2.978 29.292 1.00 92.44 142 ASP A O 1
ATOM 1122 N N . GLU A 1 143 ? -11.994 2.254 28.040 1.00 92.06 143 GLU A N 1
ATOM 1123 C CA . GLU A 1 143 ? -11.356 3.564 27.872 1.00 92.06 143 GLU A CA 1
ATOM 1124 C C . GLU A 1 143 ? -11.369 4.079 26.431 1.00 92.06 143 GLU A C 1
ATOM 1126 O O . GLU A 1 143 ? -11.113 5.261 26.192 1.00 92.06 143 GLU A O 1
ATOM 1131 N N . CYS A 1 144 ? -11.623 3.204 25.462 1.00 93.38 144 CYS A N 1
ATOM 1132 C CA . CYS A 1 144 ? -11.440 3.474 24.047 1.00 93.38 144 CYS A CA 1
ATOM 1133 C C . CYS A 1 144 ? -12.701 3.154 23.255 1.00 93.38 144 CYS A C 1
ATOM 1135 O O . CYS A 1 144 ? -13.463 2.252 23.595 1.00 93.38 144 CYS A O 1
ATOM 1137 N N . CYS A 1 145 ? -12.870 3.857 22.135 1.00 92.56 145 CYS A N 1
ATOM 1138 C CA . CYS A 1 145 ? -13.789 3.413 21.106 1.00 92.56 145 CYS A CA 1
ATOM 1139 C C . CYS A 1 145 ? -13.088 2.423 20.168 1.00 92.56 145 CYS A C 1
ATOM 1141 O O . CYS A 1 145 ? -12.256 2.818 19.352 1.00 92.56 145 CYS A O 1
ATOM 1143 N N . CYS A 1 146 ? -13.389 1.140 20.327 1.00 93.31 146 CYS A N 1
ATOM 1144 C CA . CYS A 1 146 ? -12.698 0.038 19.675 1.00 93.31 146 CYS A CA 1
ATOM 1145 C C . CYS A 1 146 ? -13.464 -0.463 18.455 1.00 93.31 146 CYS A C 1
ATOM 1147 O O . CYS A 1 146 ? -14.674 -0.669 18.527 1.00 93.31 146 CYS A O 1
ATOM 1149 N N . PHE A 1 147 ? -12.757 -0.739 17.360 1.00 93.94 147 PHE A N 1
ATOM 1150 C CA . PHE A 1 147 ? -13.309 -1.570 16.291 1.00 93.94 147 PHE A CA 1
ATOM 1151 C C . PHE A 1 147 ? -13.512 -2.996 16.805 1.00 93.94 147 PHE A C 1
ATOM 1153 O O . PHE A 1 147 ? -12.678 -3.509 17.555 1.00 93.94 147 PHE A O 1
ATOM 1160 N N . VAL A 1 148 ? -14.611 -3.633 16.407 1.00 94.81 148 VAL A N 1
ATOM 1161 C CA . VAL A 1 148 ? -14.953 -4.998 16.827 1.00 94.81 148 VAL A CA 1
ATOM 1162 C C . VAL A 1 148 ? -15.479 -5.823 15.658 1.00 94.81 148 VAL A C 1
ATOM 1164 O O . VAL A 1 148 ? -15.832 -5.286 14.611 1.00 94.81 148 VAL A O 1
ATOM 1167 N N . ASN A 1 149 ? -15.560 -7.139 15.860 1.00 94.56 149 ASN A N 1
ATOM 1168 C CA . ASN A 1 149 ? -16.043 -8.105 14.875 1.00 94.56 149 ASN A CA 1
ATOM 1169 C C . ASN A 1 149 ? -15.212 -8.063 13.581 1.00 94.56 149 ASN A C 1
ATOM 1171 O O . ASN A 1 149 ? -14.037 -8.431 13.578 1.00 94.56 149 ASN A O 1
ATOM 1175 N N . GLN A 1 150 ? -15.832 -7.635 12.487 1.00 95.81 150 GLN A N 1
ATOM 1176 C CA . GLN A 1 150 ? -15.267 -7.630 11.156 1.00 95.81 150 GLN A CA 1
ATOM 1177 C C . GLN A 1 150 ? -15.416 -6.238 10.549 1.00 95.81 150 GLN A C 1
ATOM 1179 O O . GLN A 1 150 ? -16.471 -5.615 10.658 1.00 95.81 150 GLN A O 1
ATOM 1184 N N . ALA A 1 151 ? -14.362 -5.783 9.884 1.00 95.69 151 ALA A N 1
ATOM 1185 C CA . ALA A 1 151 ? -14.378 -4.595 9.054 1.00 95.69 151 ALA A CA 1
ATOM 1186 C C . ALA A 1 151 ? -14.435 -5.005 7.579 1.00 95.69 151 ALA A C 1
ATOM 1188 O O . ALA A 1 151 ? -13.715 -5.903 7.133 1.00 95.69 151 ALA A O 1
ATOM 1189 N N . SER A 1 152 ? -15.278 -4.326 6.813 1.00 96.00 152 SER A N 1
ATOM 1190 C CA . SER A 1 152 ? -15.324 -4.420 5.360 1.00 96.00 152 SER A CA 1
ATOM 1191 C C . SER A 1 152 ? -14.658 -3.193 4.761 1.00 96.00 152 SER A C 1
ATOM 1193 O O . SER A 1 152 ? -14.967 -2.061 5.129 1.00 96.00 152 SER A O 1
ATOM 1195 N N . VAL A 1 153 ? -13.740 -3.415 3.827 1.00 94.31 153 VAL A N 1
ATOM 1196 C CA . VAL A 1 153 ? -13.147 -2.349 3.023 1.00 94.31 153 VAL A CA 1
ATOM 1197 C C . VAL A 1 153 ? -13.610 -2.527 1.588 1.00 94.31 153 VAL A C 1
ATOM 1199 O O . VAL A 1 153 ? -13.388 -3.574 0.976 1.00 94.31 153 VAL A O 1
ATOM 1202 N N . SER A 1 154 ? -14.248 -1.496 1.045 1.00 93.88 154 SER A N 1
ATOM 1203 C CA . SER A 1 154 ? -14.819 -1.490 -0.306 1.00 93.88 154 SER A CA 1
ATOM 1204 C C . SER A 1 154 ? -14.367 -0.259 -1.086 1.00 93.88 154 SER A C 1
ATOM 1206 O O . SER A 1 154 ? -14.003 0.750 -0.493 1.00 93.88 154 SER A O 1
ATOM 1208 N N . SER A 1 155 ? -14.363 -0.331 -2.416 1.00 90.75 155 SER A N 1
ATOM 1209 C CA . SER A 1 155 ? -14.081 0.826 -3.274 1.00 90.75 155 SER A CA 1
ATOM 1210 C C . SER A 1 155 ? -15.348 1.617 -3.585 1.00 90.75 155 SER A C 1
ATOM 1212 O O . SER A 1 155 ? -16.394 1.029 -3.863 1.00 90.75 155 SER A O 1
ATOM 1214 N N . ASN A 1 156 ? -15.229 2.938 -3.646 1.00 86.56 156 ASN A N 1
ATOM 1215 C CA . ASN A 1 156 ? -16.258 3.854 -4.127 1.00 86.56 156 ASN A CA 1
ATOM 1216 C C . ASN A 1 156 ? -15.641 4.873 -5.126 1.00 86.56 156 ASN A C 1
ATOM 1218 O O . ASN A 1 156 ? -14.424 4.875 -5.322 1.00 86.56 156 ASN A O 1
ATOM 1222 N N . PRO A 1 157 ? -16.433 5.747 -5.779 1.00 85.62 157 PRO A N 1
ATOM 1223 C CA . PRO A 1 157 ? -15.904 6.734 -6.734 1.00 85.62 157 PRO A CA 1
ATOM 1224 C C . PRO A 1 157 ? -14.916 7.764 -6.153 1.00 85.62 157 PRO A C 1
ATOM 1226 O O . PRO A 1 157 ? -14.210 8.425 -6.910 1.00 85.62 157 PRO A O 1
ATOM 1229 N N . HIS A 1 158 ? -14.881 7.926 -4.831 1.00 80.94 158 HIS A N 1
ATOM 1230 C CA . HIS A 1 158 ? -14.046 8.881 -4.100 1.00 80.94 158 HIS A CA 1
ATOM 1231 C C . HIS A 1 158 ? -12.832 8.234 -3.409 1.00 80.94 158 HIS A C 1
ATOM 1233 O O . HIS A 1 158 ? -11.976 8.954 -2.899 1.00 80.94 158 HIS A O 1
ATOM 1239 N N . GLY A 1 159 ? -12.718 6.904 -3.418 1.00 85.81 159 GLY A N 1
ATOM 1240 C CA . GLY A 1 159 ? -11.620 6.170 -2.800 1.00 85.81 159 GLY A CA 1
ATOM 1241 C C . GLY A 1 159 ? -12.061 4.847 -2.202 1.00 85.81 159 GLY A C 1
ATOM 1242 O O . GLY A 1 159 ? -12.774 4.073 -2.842 1.00 85.81 159 GLY A O 1
ATOM 1243 N N . LEU A 1 160 ? -11.595 4.557 -0.991 1.00 89.06 160 LEU A N 1
ATOM 1244 C CA . LEU A 1 160 ? -12.004 3.360 -0.267 1.00 89.06 160 LEU A CA 1
ATOM 1245 C C . LEU A 1 160 ? -12.866 3.746 0.926 1.00 89.06 160 LEU A C 1
ATOM 1247 O O . LEU A 1 160 ? -12.633 4.769 1.558 1.00 89.06 160 LEU A O 1
ATOM 1251 N N . THR A 1 161 ? -13.815 2.890 1.271 1.00 92.06 161 THR A N 1
ATOM 1252 C CA . THR A 1 161 ? -14.642 3.035 2.462 1.00 92.06 161 THR A CA 1
ATOM 1253 C C . THR A 1 161 ? -14.405 1.873 3.402 1.00 92.06 161 THR A C 1
ATOM 1255 O O . THR A 1 161 ? -14.511 0.715 2.988 1.00 92.06 161 THR A O 1
ATOM 1258 N N . ILE A 1 162 ? -14.136 2.196 4.665 1.00 92.25 162 ILE A N 1
ATOM 1259 C CA . ILE A 1 162 ? -14.112 1.250 5.777 1.00 92.25 162 ILE A CA 1
ATOM 1260 C C . ILE A 1 162 ? -15.477 1.282 6.460 1.00 92.25 162 ILE A C 1
ATOM 1262 O O . ILE A 1 162 ? -16.002 2.348 6.782 1.00 92.25 162 ILE A O 1
ATOM 1266 N N . ASP A 1 163 ? -16.044 0.102 6.659 1.00 95.12 163 ASP A N 1
ATOM 1267 C CA . ASP A 1 163 ? -17.381 -0.143 7.188 1.00 95.12 163 ASP A CA 1
ATOM 1268 C C . ASP A 1 163 ? -17.239 -1.190 8.308 1.00 95.12 163 ASP A C 1
ATOM 1270 O O . ASP A 1 163 ? -16.771 -2.305 8.062 1.00 95.12 163 ASP A O 1
ATOM 1274 N N . THR A 1 164 ? -17.478 -0.795 9.561 1.00 95.38 164 THR A N 1
ATOM 1275 C CA . THR A 1 164 ? -17.117 -1.605 10.737 1.00 95.38 164 THR A CA 1
ATOM 1276 C C . THR A 1 164 ? -18.008 -1.314 11.935 1.00 95.38 164 THR A C 1
ATOM 1278 O O . THR A 1 164 ? -18.480 -0.194 12.138 1.00 95.38 164 THR A O 1
ATOM 1281 N N . ASP A 1 165 ? -18.160 -2.317 12.794 1.00 95.12 165 ASP A N 1
ATOM 1282 C CA . ASP A 1 165 ? -18.762 -2.136 14.109 1.00 95.12 165 ASP A CA 1
ATOM 1283 C C . ASP A 1 165 ? -17.760 -1.521 15.092 1.00 95.12 165 ASP A C 1
ATOM 1285 O O . ASP A 1 165 ? -16.546 -1.744 15.005 1.00 95.12 165 ASP A O 1
ATOM 1289 N N . VAL A 1 166 ? -18.287 -0.762 16.053 1.00 94.38 166 VAL A N 1
ATOM 1290 C CA . VAL A 1 166 ? -17.525 -0.159 17.150 1.00 94.38 166 VAL A CA 1
ATOM 1291 C C . VAL A 1 166 ? -18.146 -0.481 18.504 1.00 94.38 166 VAL A C 1
ATOM 1293 O O . VAL A 1 166 ? -19.363 -0.629 18.638 1.00 94.38 166 VAL A O 1
ATOM 1296 N N . ARG A 1 167 ? -17.304 -0.570 19.533 1.00 94.75 167 ARG A N 1
ATOM 1297 C CA . ARG A 1 167 ? -17.710 -0.806 20.919 1.00 94.75 167 ARG A CA 1
ATOM 1298 C C . ARG A 1 167 ? -16.805 -0.064 21.896 1.00 94.75 167 ARG A C 1
ATOM 1300 O O . ARG A 1 167 ? -15.626 0.136 21.635 1.00 94.75 167 ARG A O 1
ATOM 1307 N N . GLY A 1 168 ? -17.381 0.313 23.029 1.00 92.38 168 GLY A N 1
ATOM 1308 C CA . GLY A 1 168 ? -16.702 0.965 24.141 1.00 92.38 168 GLY A CA 1
ATOM 1309 C C . GLY A 1 168 ? -17.489 2.172 24.629 1.00 92.38 168 GLY A C 1
ATOM 1310 O O . GLY A 1 168 ? -18.267 2.758 23.866 1.00 92.38 168 GLY A O 1
ATOM 1311 N N . ALA A 1 169 ? -17.308 2.534 25.900 1.00 85.81 169 ALA A N 1
ATOM 1312 C CA . ALA A 1 169 ? -18.056 3.632 26.517 1.00 85.81 169 ALA A CA 1
ATOM 1313 C C . ALA A 1 169 ? -17.931 4.956 25.726 1.00 85.81 169 ALA A C 1
ATOM 1315 O O . ALA A 1 169 ? -18.966 5.558 25.423 1.00 85.81 169 ALA A O 1
ATOM 1316 N N . PRO A 1 170 ? -16.732 5.358 25.242 1.00 86.88 170 PRO A N 1
ATOM 1317 C CA . PRO A 1 170 ? -16.597 6.587 24.461 1.00 86.88 170 PRO A CA 1
ATOM 1318 C C . PRO A 1 170 ? -17.369 6.579 23.132 1.00 86.88 170 PRO A C 1
ATOM 1320 O O . PRO A 1 170 ? -17.864 7.625 22.717 1.00 86.88 170 PRO A O 1
ATOM 1323 N N . CYS A 1 171 ? -17.508 5.428 22.453 1.00 86.62 171 CYS A N 1
ATOM 1324 C CA . CYS A 1 171 ? -18.284 5.367 21.205 1.00 86.62 171 CYS A CA 1
ATOM 1325 C C . CYS A 1 171 ? -19.761 5.662 21.457 1.00 86.62 171 CYS A C 1
ATOM 1327 O O . CYS A 1 171 ? -20.403 6.352 20.671 1.00 86.62 171 CYS A O 1
ATOM 1329 N N . GLN A 1 172 ? -20.313 5.084 22.528 1.00 81.38 172 GLN A N 1
ATOM 1330 C CA . GLN A 1 172 ? -21.740 5.172 22.823 1.00 81.38 172 GLN A CA 1
ATOM 1331 C C . GLN A 1 172 ? -22.134 6.615 23.136 1.00 81.38 172 GLN A C 1
ATOM 1333 O O . GLN A 1 172 ? -23.161 7.083 22.651 1.00 81.38 172 GLN A O 1
ATOM 1338 N N . GLU A 1 173 ? -21.277 7.333 23.863 1.00 83.19 173 GLU A N 1
ATOM 1339 C CA . GLU A 1 173 ? -21.475 8.746 24.183 1.00 83.19 173 GLU A CA 1
ATOM 1340 C C . GLU A 1 173 ? -21.318 9.662 22.960 1.00 83.19 173 GLU A C 1
ATOM 1342 O O . GLU A 1 173 ? -22.089 10.607 22.801 1.00 83.19 173 GLU A O 1
ATOM 1347 N N . GLN A 1 174 ? -20.335 9.399 22.090 1.00 84.06 174 GLN A N 1
ATOM 1348 C CA . GLN A 1 174 ? -20.002 10.296 20.975 1.00 84.06 174 GLN A CA 1
ATOM 1349 C C . GLN A 1 174 ? -20.839 10.063 19.718 1.00 84.06 174 GLN A C 1
ATOM 1351 O O . GLN A 1 174 ? -21.187 11.016 19.021 1.00 84.06 174 GLN A O 1
ATOM 1356 N N . LEU A 1 175 ? -21.119 8.803 19.391 1.00 85.12 175 LEU A N 1
ATOM 1357 C CA . LEU A 1 175 ? -21.741 8.424 18.123 1.00 85.12 175 LEU A CA 1
ATOM 1358 C C . LEU A 1 175 ? -23.210 8.058 18.265 1.00 85.12 175 LEU A C 1
ATOM 1360 O O . LEU A 1 175 ? -23.938 8.120 17.277 1.00 85.12 175 LEU A O 1
ATOM 1364 N N . ASN A 1 176 ? -23.634 7.620 19.456 1.00 85.25 176 ASN A N 1
ATOM 1365 C CA . ASN A 1 176 ? -24.930 6.969 19.660 1.00 85.25 176 ASN A CA 1
ATOM 1366 C C . ASN A 1 176 ? -25.208 5.862 18.612 1.00 85.25 176 ASN A C 1
ATOM 1368 O O . ASN A 1 176 ? -26.342 5.652 18.180 1.00 85.25 176 ASN A O 1
ATOM 1372 N N . ALA A 1 177 ? -24.149 5.184 18.158 1.00 82.19 177 ALA A N 1
ATOM 1373 C CA . ALA A 1 177 ? -24.184 4.158 17.126 1.00 82.19 177 ALA A CA 1
ATOM 1374 C C . ALA A 1 177 ? -23.161 3.062 17.445 1.00 82.19 177 ALA A C 1
ATOM 1376 O O . ALA A 1 177 ? -22.073 3.336 17.950 1.00 82.19 177 ALA A O 1
ATOM 1377 N N . SER A 1 178 ? -23.508 1.816 17.124 1.00 90.56 178 SER A N 1
ATOM 1378 C CA . SER A 1 178 ? -22.615 0.652 17.229 1.00 90.56 178 SER A CA 1
ATOM 1379 C C . SER A 1 178 ? -21.847 0.374 15.936 1.00 90.56 178 SER A C 1
ATOM 1381 O O . SER A 1 178 ? -21.206 -0.664 15.814 1.00 90.56 178 SER A O 1
ATOM 1383 N N . HIS A 1 179 ? -21.963 1.265 14.953 1.00 92.44 179 HIS A N 1
ATOM 1384 C CA . HIS A 1 179 ? -21.525 1.043 13.587 1.00 92.44 179 HIS A CA 1
ATOM 1385 C C . HIS A 1 179 ? -21.057 2.357 12.966 1.00 92.44 179 HIS A C 1
ATOM 1387 O O . HIS A 1 179 ? -21.714 3.388 13.133 1.00 92.44 179 HIS A O 1
ATOM 1393 N N . VAL A 1 180 ? -19.928 2.324 12.260 1.00 91.38 180 VAL A N 1
ATOM 1394 C CA . VAL A 1 180 ? -19.335 3.498 11.615 1.00 91.38 180 VAL A CA 1
ATOM 1395 C C . VAL A 1 180 ? -18.878 3.180 10.205 1.00 91.38 180 VAL A C 1
ATOM 1397 O O . VAL A 1 180 ? -18.421 2.080 9.896 1.00 91.38 180 VAL A O 1
ATOM 1400 N N . LYS A 1 181 ? -18.953 4.208 9.363 1.00 92.88 181 LYS A N 1
ATOM 1401 C CA . LYS A 1 181 ? -18.482 4.177 7.989 1.00 92.88 181 LYS A CA 1
ATOM 1402 C C . LYS A 1 181 ? -17.663 5.427 7.714 1.00 92.88 181 LYS A C 1
ATOM 1404 O O . LYS A 1 181 ? -18.131 6.530 7.994 1.00 92.88 181 LYS A O 1
ATOM 1409 N N . PHE A 1 182 ? -16.449 5.264 7.205 1.00 89.38 182 PHE A N 1
ATOM 1410 C CA . PHE A 1 182 ? -15.566 6.386 6.894 1.00 89.38 182 PHE A CA 1
ATOM 1411 C C . PHE A 1 182 ? -14.709 6.094 5.666 1.00 89.38 182 PHE A C 1
ATOM 1413 O O . PHE A 1 182 ? -14.326 4.951 5.411 1.00 89.38 182 PHE A O 1
ATOM 1420 N N . ASP A 1 183 ? -14.419 7.145 4.906 1.00 87.06 183 ASP A N 1
ATOM 1421 C CA . ASP A 1 183 ? -13.622 7.052 3.690 1.00 87.06 183 ASP A CA 1
ATOM 1422 C C . ASP A 1 183 ? -12.130 7.250 3.988 1.00 87.06 183 ASP A C 1
ATOM 1424 O O . ASP A 1 183 ? -11.746 8.051 4.844 1.00 87.06 183 ASP A O 1
ATOM 1428 N N . ILE A 1 184 ? -11.287 6.526 3.256 1.00 81.69 184 ILE A N 1
ATOM 1429 C CA . ILE A 1 184 ? -9.835 6.711 3.202 1.00 81.69 184 ILE A CA 1
ATOM 1430 C C . ILE A 1 184 ? -9.419 7.075 1.763 1.00 81.69 184 ILE A C 1
ATOM 1432 O O . ILE A 1 184 ? -10.135 6.738 0.810 1.00 81.69 184 ILE A O 1
ATOM 1436 N N . PRO A 1 185 ? -8.276 7.764 1.577 1.00 73.06 185 PRO A N 1
ATOM 1437 C CA . PRO A 1 185 ? -7.812 8.197 0.261 1.00 73.06 185 PRO A CA 1
ATOM 1438 C C . PRO A 1 185 ? -7.749 7.070 -0.783 1.00 73.06 185 PRO A C 1
ATOM 1440 O O . PRO A 1 185 ? -7.441 5.920 -0.473 1.00 73.06 185 PRO A O 1
ATOM 1443 N N . SER A 1 186 ? -8.021 7.422 -2.044 1.00 60.09 186 SER A N 1
ATOM 1444 C CA . SER A 1 186 ? -8.109 6.494 -3.185 1.00 60.09 186 SER A CA 1
ATOM 1445 C C . SER A 1 186 ? -6.783 5.856 -3.604 1.00 60.09 186 SER A C 1
ATOM 1447 O O . SER A 1 186 ? -6.793 4.844 -4.303 1.00 60.09 186 SER A O 1
ATOM 1449 N N . GLN A 1 187 ? -5.656 6.427 -3.181 1.00 58.69 187 GLN A N 1
ATOM 1450 C CA . GLN A 1 187 ? -4.322 5.860 -3.350 1.00 58.69 187 GLN A CA 1
ATOM 1451 C C . GLN A 1 187 ? -3.845 5.365 -1.992 1.00 58.69 187 GLN A C 1
ATOM 1453 O O . GLN A 1 187 ? -3.116 6.085 -1.310 1.00 58.69 187 GLN A O 1
ATOM 1458 N N . PRO A 1 188 ? -4.312 4.198 -1.527 1.00 56.62 188 PRO A N 1
ATOM 1459 C CA . PRO A 1 188 ? -3.946 3.771 -0.203 1.00 56.62 188 PRO A CA 1
ATOM 1460 C C . PRO A 1 188 ? -2.483 3.349 -0.257 1.00 56.62 188 PRO A C 1
ATOM 1462 O O . PRO A 1 188 ? -2.134 2.332 -0.843 1.00 56.62 188 PRO A O 1
ATOM 1465 N N . GLU A 1 189 ? -1.608 4.136 0.347 1.00 70.00 189 GLU A N 1
ATOM 1466 C CA . GLU A 1 189 ? -0.255 3.682 0.621 1.00 70.00 189 GLU A CA 1
ATOM 1467 C C . GLU A 1 189 ? -0.322 2.501 1.607 1.00 70.00 189 GLU A C 1
ATOM 1469 O O . GLU A 1 189 ? -1.363 2.205 2.213 1.00 70.00 189 GLU A O 1
ATOM 1474 N N . PHE A 1 190 ? 0.801 1.819 1.824 1.00 66.38 190 PHE A N 1
ATOM 1475 C CA . PHE A 1 190 ? 0.894 0.861 2.928 1.00 66.38 190 PHE A CA 1
ATOM 1476 C C . PHE A 1 190 ? 0.639 1.516 4.287 1.00 66.38 190 PHE A C 1
ATOM 1478 O O . PHE A 1 190 ? 0.392 0.792 5.246 1.00 66.38 190 PHE A O 1
ATOM 1485 N N . VAL A 1 191 ? 0.684 2.851 4.382 1.00 73.00 191 VAL A N 1
ATOM 1486 C CA . VAL A 1 191 ? 0.417 3.618 5.596 1.00 73.00 191 VAL A CA 1
ATOM 1487 C C . VAL A 1 191 ? -0.536 4.775 5.294 1.00 73.00 191 VAL A C 1
ATOM 1489 O O . VAL A 1 191 ? -0.269 5.577 4.417 1.00 73.00 191 VAL A O 1
ATOM 1492 N N . ASN A 1 192 ? -1.622 4.903 6.055 1.00 78.00 192 ASN A N 1
ATOM 1493 C CA . ASN A 1 192 ? -2.543 6.039 5.983 1.00 78.00 192 ASN A CA 1
ATOM 1494 C C . ASN A 1 192 ? -2.731 6.652 7.373 1.00 78.00 192 ASN A C 1
ATOM 1496 O O . ASN A 1 192 ? -2.829 5.926 8.363 1.00 78.00 192 ASN A O 1
ATOM 1500 N N . GLU A 1 193 ? -2.824 7.978 7.459 1.00 84.69 193 GLU A N 1
ATOM 1501 C CA . GLU A 1 193 ? -3.149 8.689 8.699 1.00 84.69 193 GLU A CA 1
ATOM 1502 C C . GLU A 1 193 ? -4.464 9.448 8.552 1.00 84.69 193 GLU A C 1
ATOM 1504 O O . GLU A 1 193 ? -4.646 10.215 7.609 1.00 84.69 193 GLU A O 1
ATOM 1509 N N . LEU A 1 194 ? -5.389 9.239 9.489 1.00 88.31 194 LEU A N 1
ATOM 1510 C CA . LEU A 1 194 ? -6.678 9.918 9.494 1.00 88.31 194 LEU A CA 1
ATOM 1511 C C . LEU A 1 194 ? -7.195 10.175 10.905 1.00 88.31 194 LEU A C 1
ATOM 1513 O O . LEU A 1 194 ? -6.837 9.488 11.865 1.00 88.31 194 LEU A O 1
ATOM 1517 N N . ILE A 1 195 ? -8.070 11.173 11.018 1.00 88.06 195 ILE A N 1
ATOM 1518 C CA . ILE A 1 195 ? -8.796 11.452 12.252 1.00 88.06 195 ILE A CA 1
ATOM 1519 C C . ILE A 1 195 ? -10.053 10.584 12.279 1.00 88.06 195 ILE A C 1
ATOM 1521 O O . ILE A 1 195 ? -10.930 10.723 11.431 1.00 88.06 195 ILE A O 1
ATOM 1525 N N . ILE A 1 196 ? -10.156 9.722 13.286 1.00 84.06 196 ILE A N 1
ATOM 1526 C CA . ILE A 1 196 ? -11.322 8.882 13.553 1.00 84.06 196 ILE A CA 1
ATOM 1527 C C . ILE A 1 196 ? -11.774 9.175 14.975 1.00 84.06 196 ILE A C 1
ATOM 1529 O O . ILE A 1 196 ? -10.984 9.082 15.919 1.00 84.06 196 ILE A O 1
ATOM 1533 N N . LEU A 1 197 ? -13.044 9.562 15.115 1.00 83.88 197 LEU A N 1
ATOM 1534 C CA . LEU A 1 197 ? -13.677 9.822 16.413 1.00 83.88 197 LEU A CA 1
ATOM 1535 C C . LEU A 1 197 ? -12.877 10.814 17.268 1.00 83.88 197 LEU A C 1
ATOM 1537 O O . LEU A 1 197 ? -12.620 10.605 18.448 1.00 83.88 197 LEU A O 1
ATOM 1541 N N . GLY A 1 198 ? -12.402 11.883 16.622 1.00 85.38 198 GLY A N 1
ATOM 1542 C CA . GLY A 1 198 ? -11.628 12.940 17.273 1.00 85.38 198 GLY A CA 1
ATOM 1543 C C . GLY A 1 198 ? -10.173 12.585 17.597 1.00 85.38 198 GLY A C 1
ATOM 1544 O O . GLY A 1 198 ? -9.486 13.405 18.203 1.00 85.38 198 GLY A O 1
ATOM 1545 N N . SER A 1 199 ? -9.676 11.413 17.184 1.00 89.19 199 SER A N 1
ATOM 1546 C CA . SER A 1 199 ? -8.288 10.996 17.416 1.00 89.19 199 SER A CA 1
ATOM 1547 C C . SER A 1 199 ? -7.526 10.683 16.127 1.00 89.19 199 SER A C 1
ATOM 1549 O O . SER A 1 199 ? -8.095 10.174 15.165 1.00 89.19 199 SER A O 1
ATOM 1551 N N . TRP A 1 200 ? -6.228 10.975 16.100 1.00 88.94 200 TRP A N 1
ATOM 1552 C CA . TRP A 1 200 ? -5.312 10.633 15.018 1.00 88.94 200 TRP A CA 1
ATOM 1553 C C . TRP A 1 200 ? -4.958 9.151 15.055 1.00 88.94 200 TRP A C 1
ATOM 1555 O O . TRP A 1 200 ? -4.429 8.637 16.045 1.00 88.94 200 TRP A O 1
ATOM 1565 N N . ASN A 1 201 ? -5.212 8.475 13.943 1.00 89.44 201 ASN A N 1
ATOM 1566 C CA . ASN A 1 201 ? -4.988 7.053 13.775 1.00 89.44 201 ASN A CA 1
ATOM 1567 C C 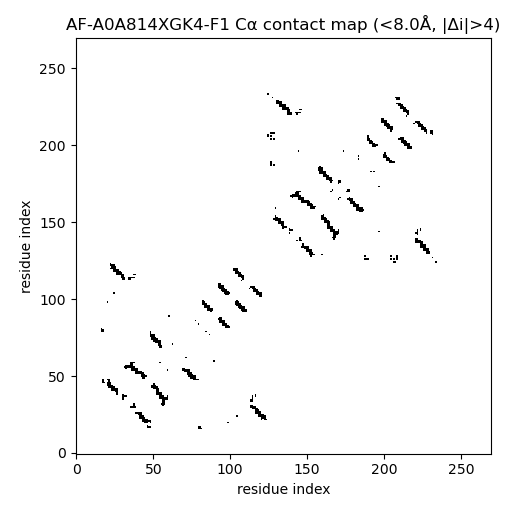. ASN A 1 201 ? -4.112 6.814 12.553 1.00 89.44 201 ASN A C 1
ATOM 1569 O O . ASN A 1 201 ? -4.395 7.321 11.471 1.00 89.44 201 ASN A O 1
ATOM 1573 N N . ARG A 1 202 ? -3.061 6.015 12.737 1.00 86.69 202 ARG A N 1
ATOM 1574 C CA . ARG A 1 202 ? -2.219 5.502 11.660 1.00 86.69 202 ARG A CA 1
ATOM 1575 C C . ARG A 1 202 ? -2.617 4.064 11.365 1.00 86.69 202 ARG A C 1
ATOM 1577 O O . ARG A 1 202 ? -2.508 3.211 12.242 1.00 86.69 202 ARG A O 1
ATOM 1584 N N . PHE A 1 203 ? -3.026 3.794 10.138 1.00 88.25 203 PHE A N 1
ATOM 1585 C CA . PHE A 1 203 ? -3.285 2.457 9.623 1.00 88.25 203 PHE A CA 1
ATOM 1586 C C . PHE A 1 203 ? -2.098 2.022 8.785 1.00 88.25 203 PHE A C 1
ATOM 1588 O O . PHE A 1 203 ? -1.656 2.785 7.935 1.00 88.25 203 PHE A O 1
ATOM 1595 N N . ALA A 1 204 ? -1.589 0.817 9.006 1.00 84.44 204 ALA A N 1
ATOM 1596 C CA . ALA A 1 204 ? -0.534 0.229 8.201 1.00 84.44 204 ALA A CA 1
ATOM 1597 C C . ALA A 1 204 ? -0.933 -1.172 7.739 1.00 84.44 204 ALA A C 1
ATOM 1599 O O . ALA A 1 204 ? -1.447 -1.948 8.538 1.00 84.44 204 ALA A O 1
ATOM 1600 N N . GLN A 1 205 ? -0.681 -1.514 6.481 1.00 83.81 205 GLN A N 1
ATOM 1601 C CA . GLN A 1 205 ? -0.867 -2.865 5.959 1.00 83.81 205 GLN A CA 1
ATOM 1602 C C . GLN A 1 205 ? 0.482 -3.596 5.901 1.00 83.81 205 GLN A C 1
ATOM 1604 O O . GLN A 1 205 ? 1.513 -3.001 5.591 1.00 83.81 205 GLN A O 1
ATOM 1609 N N . SER A 1 206 ? 0.496 -4.890 6.221 1.00 78.19 206 SER A N 1
ATOM 1610 C CA . SER A 1 206 ? 1.679 -5.736 6.046 1.00 78.19 206 SER A CA 1
ATOM 1611 C C . SER A 1 206 ? 2.001 -5.965 4.563 1.00 78.19 206 SER A C 1
ATOM 1613 O O . SER A 1 206 ? 1.121 -5.919 3.708 1.00 78.19 206 SER A O 1
ATOM 1615 N N . VAL A 1 207 ? 3.266 -6.263 4.248 1.00 73.81 207 VAL A N 1
ATOM 1616 C CA . VAL A 1 207 ? 3.727 -6.497 2.861 1.00 73.81 207 VAL A CA 1
ATOM 1617 C C . VAL A 1 207 ? 3.025 -7.693 2.206 1.00 73.81 207 VAL A C 1
ATOM 1619 O O . VAL A 1 207 ? 2.742 -7.666 1.014 1.00 73.81 207 VAL A O 1
ATOM 1622 N N . ASP A 1 208 ? 2.689 -8.721 2.989 1.00 77.19 208 ASP A N 1
ATOM 1623 C CA . ASP A 1 208 ? 1.900 -9.878 2.539 1.00 77.19 208 ASP A CA 1
ATOM 1624 C C . ASP A 1 208 ? 0.392 -9.581 2.417 1.00 77.19 208 ASP A C 1
ATOM 1626 O O . ASP A 1 208 ? -0.389 -10.457 2.055 1.00 77.19 208 ASP A O 1
ATOM 1630 N N . GLN A 1 209 ? -0.017 -8.353 2.751 1.00 85.69 209 GLN A N 1
ATOM 1631 C CA . GLN A 1 209 ? -1.376 -7.828 2.653 1.00 85.69 209 GLN A CA 1
ATOM 1632 C C . GLN A 1 209 ? -2.423 -8.591 3.467 1.00 85.69 209 GLN A C 1
ATOM 1634 O O . GLN A 1 209 ? -3.623 -8.455 3.209 1.00 85.69 209 GLN A O 1
ATOM 1639 N N . ASN A 1 210 ? -1.999 -9.374 4.461 1.00 90.06 210 ASN A N 1
ATOM 1640 C CA . ASN A 1 210 ? -2.899 -10.174 5.293 1.00 90.06 210 ASN A CA 1
ATOM 1641 C C . ASN A 1 210 ? -3.193 -9.538 6.650 1.00 90.06 210 ASN A C 1
ATOM 1643 O O . ASN A 1 210 ? -4.121 -9.974 7.325 1.00 90.06 210 ASN A O 1
ATOM 1647 N N . THR A 1 211 ? -2.444 -8.511 7.049 1.00 88.44 211 THR A N 1
ATOM 1648 C CA . THR A 1 211 ? -2.604 -7.854 8.349 1.00 88.44 211 THR A CA 1
ATOM 1649 C C . THR A 1 211 ? -2.716 -6.345 8.182 1.00 88.44 211 THR A C 1
ATOM 1651 O O . THR A 1 211 ? -1.957 -5.736 7.431 1.00 88.44 211 THR A O 1
ATOM 1654 N N . ILE A 1 212 ? -3.646 -5.740 8.916 1.00 91.31 212 ILE A N 1
ATOM 1655 C CA . ILE A 1 212 ? -3.721 -4.297 9.137 1.00 91.31 212 ILE A CA 1
ATOM 1656 C C . ILE A 1 212 ? -3.378 -4.019 10.598 1.00 91.31 212 ILE A C 1
ATOM 1658 O O . ILE A 1 212 ? -3.878 -4.677 11.507 1.00 91.31 212 ILE A O 1
ATOM 1662 N N . TYR A 1 213 ? -2.556 -3.006 10.822 1.00 89.88 213 TYR A N 1
ATOM 1663 C CA . TYR A 1 213 ? -2.233 -2.448 12.125 1.00 89.88 213 TYR A CA 1
ATOM 1664 C C . TYR A 1 213 ? -2.868 -1.067 12.219 1.00 89.88 213 TYR A C 1
ATOM 1666 O O . TYR A 1 213 ? -2.575 -0.205 11.396 1.00 89.88 213 TYR A O 1
ATOM 1674 N N . GLN A 1 214 ? -3.705 -0.833 13.221 1.00 92.06 214 GLN A N 1
ATOM 1675 C CA . GLN A 1 214 ? -4.201 0.494 13.557 1.00 92.06 214 GLN A CA 1
ATOM 1676 C C . GLN A 1 214 ? -3.521 0.956 14.841 1.00 92.06 214 GLN A C 1
ATOM 1678 O O . GLN A 1 214 ? -3.624 0.328 15.889 1.00 92.06 214 GLN A O 1
ATOM 1683 N N . LYS A 1 215 ? -2.821 2.082 14.761 1.00 89.31 215 LYS A N 1
ATOM 1684 C CA . LYS A 1 215 ? -2.165 2.720 15.893 1.00 89.31 215 LYS A CA 1
ATOM 1685 C C . LYS A 1 215 ? -2.834 4.051 16.176 1.00 89.31 215 LYS A C 1
ATOM 1687 O O . LYS A 1 215 ? -2.754 4.968 15.358 1.00 89.31 215 LYS A O 1
ATOM 1692 N N . ASN A 1 216 ? -3.429 4.186 17.353 1.00 93.00 216 ASN A N 1
ATOM 1693 C CA . ASN A 1 216 ? -3.880 5.487 17.823 1.00 93.00 216 ASN A CA 1
ATOM 1694 C C . ASN A 1 216 ? -2.659 6.285 18.308 1.00 93.00 216 ASN A C 1
ATOM 1696 O O . ASN A 1 216 ? -1.933 5.849 19.206 1.00 93.00 216 ASN A O 1
ATOM 1700 N N . LEU A 1 217 ? -2.394 7.428 17.673 1.00 87.00 217 LEU A N 1
ATOM 1701 C CA . LEU A 1 217 ? -1.177 8.209 17.908 1.00 87.00 217 LEU A CA 1
ATOM 1702 C C . LEU A 1 217 ? -1.222 8.992 19.227 1.00 87.00 217 LEU A C 1
ATOM 1704 O O . LEU A 1 217 ? -0.169 9.309 19.775 1.00 87.00 217 LEU A O 1
ATOM 1708 N N . GLN A 1 218 ? -2.417 9.275 19.751 1.00 93.81 218 GLN A N 1
ATOM 1709 C CA . GLN A 1 218 ? -2.601 9.984 21.023 1.00 93.81 218 GLN A CA 1
ATOM 1710 C C . GLN A 1 218 ? -2.751 9.017 22.202 1.00 93.81 218 GLN A C 1
ATOM 1712 O O . GLN A 1 218 ? -2.223 9.270 23.283 1.00 93.81 218 GLN A O 1
ATOM 1717 N N . TYR A 1 219 ? -3.437 7.892 21.992 1.00 93.75 219 TYR A N 1
ATOM 1718 C CA . TYR A 1 219 ? -3.759 6.916 23.029 1.00 93.75 219 TYR A CA 1
ATOM 1719 C C . TYR A 1 219 ? -3.340 5.507 22.593 1.00 93.75 219 TYR A C 1
ATOM 1721 O O . TYR A 1 219 ? -4.182 4.734 22.145 1.00 93.75 219 TYR A O 1
ATOM 1729 N N . PRO A 1 220 ? -2.064 5.107 22.759 1.00 90.19 220 PRO A N 1
ATOM 1730 C CA . PRO A 1 220 ? -1.560 3.832 22.237 1.00 90.19 220 PRO A CA 1
ATOM 1731 C C . PRO A 1 220 ? -2.334 2.580 22.681 1.00 90.19 220 PRO A C 1
ATOM 1733 O O . PRO A 1 220 ? -2.367 1.599 21.946 1.00 90.19 220 PRO A O 1
ATOM 1736 N N . ARG A 1 221 ? -2.997 2.618 23.842 1.00 91.75 221 ARG A N 1
ATOM 1737 C CA . ARG A 1 221 ? -3.883 1.553 24.357 1.00 91.75 221 ARG A CA 1
ATOM 1738 C C . ARG A 1 221 ? -5.211 1.388 23.597 1.00 91.75 221 ARG A C 1
ATOM 1740 O O . ARG A 1 221 ? -5.903 0.398 23.791 1.00 91.75 221 ARG A O 1
ATOM 1747 N N . CYS A 1 222 ? -5.540 2.342 22.729 1.00 93.44 222 CYS A N 1
ATOM 1748 C CA . CYS A 1 222 ? -6.659 2.298 21.786 1.00 93.44 222 CYS A CA 1
ATOM 1749 C C . CYS A 1 222 ? -6.204 1.853 20.382 1.00 93.44 222 CYS A C 1
ATOM 1751 O O . CYS A 1 222 ? -6.814 2.219 19.378 1.00 93.44 222 CYS A O 1
ATOM 1753 N N . SER A 1 223 ? -5.077 1.142 20.304 1.00 91.75 223 SER A N 1
ATOM 1754 C CA . SER A 1 223 ? -4.579 0.535 19.070 1.00 91.75 223 SER A CA 1
ATOM 1755 C C . SER A 1 223 ? -5.131 -0.880 18.929 1.00 91.75 223 SER A C 1
ATOM 1757 O O . SER A 1 223 ? -5.344 -1.578 19.920 1.00 91.75 223 SER A O 1
ATOM 1759 N N . ALA A 1 224 ? -5.320 -1.318 17.695 1.00 92.88 224 ALA A N 1
ATOM 1760 C CA . ALA A 1 224 ? -5.819 -2.635 17.350 1.00 92.88 224 ALA A CA 1
ATOM 1761 C C . ALA A 1 224 ? -5.118 -3.156 16.090 1.00 92.88 224 ALA A C 1
ATOM 1763 O O . ALA A 1 224 ? -4.345 -2.464 15.428 1.00 92.88 224 ALA A O 1
ATOM 1764 N N . GLY A 1 225 ? -5.392 -4.406 15.747 1.00 93.44 225 GLY A N 1
ATOM 1765 C CA . GLY A 1 225 ? -5.016 -4.973 14.459 1.00 93.44 225 GLY A CA 1
ATOM 1766 C C . GLY A 1 225 ? -6.205 -5.680 13.837 1.00 93.44 225 GLY A C 1
ATOM 1767 O O . GLY A 1 225 ? -7.195 -5.948 14.512 1.00 93.44 225 GLY A O 1
ATOM 1768 N N . ALA A 1 226 ? -6.105 -6.012 12.561 1.00 96.31 226 ALA A N 1
ATOM 1769 C CA . ALA A 1 226 ? -7.060 -6.869 11.881 1.00 96.31 226 ALA A CA 1
ATOM 1770 C C . ALA A 1 226 ? -6.321 -7.836 10.959 1.00 96.31 226 ALA A C 1
ATOM 1772 O O . ALA A 1 226 ? -5.267 -7.504 10.418 1.00 96.31 226 ALA A O 1
ATOM 1773 N N . ILE A 1 227 ? -6.866 -9.037 10.786 1.00 95.75 227 ILE A N 1
ATOM 1774 C CA . ILE A 1 227 ? -6.332 -10.041 9.860 1.00 95.75 227 ILE A CA 1
ATOM 1775 C C . ILE A 1 227 ? -7.363 -10.287 8.776 1.00 95.75 227 ILE A C 1
ATOM 1777 O O . ILE A 1 227 ? -8.554 -10.386 9.051 1.00 95.75 227 ILE A O 1
ATOM 1781 N N . ARG A 1 228 ? -6.912 -10.389 7.534 1.00 95.44 228 ARG A N 1
ATOM 1782 C CA . ARG A 1 228 ? -7.787 -10.649 6.401 1.00 95.44 228 ARG A CA 1
ATOM 1783 C C . ARG A 1 228 ? -8.462 -12.017 6.538 1.00 95.44 228 ARG A C 1
ATOM 1785 O O . ARG A 1 228 ? -7.798 -13.010 6.822 1.00 95.44 228 ARG A O 1
ATOM 1792 N N . VAL A 1 229 ? -9.768 -12.073 6.285 1.00 94.81 229 VAL A N 1
ATOM 1793 C CA . VAL A 1 229 ? -10.573 -13.306 6.394 1.00 94.81 229 VAL A CA 1
ATOM 1794 C C . VAL A 1 229 ? -10.185 -14.322 5.323 1.00 94.81 229 VAL A C 1
ATOM 1796 O O . VAL A 1 229 ? -10.004 -15.504 5.592 1.00 94.81 229 VAL A O 1
ATOM 1799 N N . THR A 1 230 ? -10.064 -13.858 4.080 1.00 89.56 230 THR A N 1
ATOM 1800 C CA . THR A 1 230 ? -9.558 -14.647 2.953 1.00 89.56 230 THR A CA 1
ATOM 1801 C C . THR A 1 230 ? -8.220 -14.049 2.562 1.00 89.56 230 THR A C 1
ATOM 1803 O O . THR A 1 230 ? -8.240 -12.880 2.186 1.00 89.56 230 THR A O 1
ATOM 1806 N N . PRO A 1 231 ? -7.090 -14.774 2.651 1.00 80.06 231 PRO A N 1
ATOM 1807 C CA . PRO A 1 231 ? -5.775 -14.234 2.321 1.00 80.06 231 PRO A CA 1
ATOM 1808 C C . PRO A 1 231 ? -5.784 -13.510 0.979 1.00 80.06 231 PRO A C 1
ATOM 1810 O O . PRO A 1 231 ? -6.503 -13.922 0.060 1.00 80.06 231 PRO A O 1
ATOM 1813 N N . ALA A 1 232 ? -4.998 -12.436 0.864 1.00 70.06 232 ALA A N 1
ATOM 1814 C CA . ALA A 1 232 ? -4.854 -11.762 -0.415 1.00 70.06 232 ALA A CA 1
ATOM 1815 C C . ALA A 1 232 ? -4.420 -12.827 -1.423 1.00 70.06 232 ALA A C 1
ATOM 1817 O O . ALA A 1 232 ? -3.440 -13.543 -1.201 1.00 70.06 232 ALA A O 1
ATOM 1818 N N . THR A 1 233 ? -5.196 -13.003 -2.495 1.00 68.94 233 THR A N 1
ATOM 1819 C CA . THR A 1 233 ? -4.733 -13.831 -3.601 1.00 68.94 233 THR A CA 1
ATOM 1820 C C . THR A 1 233 ? -3.552 -13.067 -4.155 1.00 68.94 233 THR A C 1
ATOM 1822 O O . THR A 1 233 ? -3.741 -12.107 -4.899 1.00 68.94 233 THR A O 1
ATOM 1825 N N . ASN A 1 234 ? -2.342 -13.420 -3.712 1.00 53.94 234 ASN A N 1
ATOM 1826 C CA . ASN A 1 234 ? -1.134 -12.932 -4.340 1.00 53.94 234 ASN A CA 1
ATOM 1827 C C . ASN A 1 234 ? -1.372 -13.193 -5.817 1.00 53.94 234 ASN A C 1
ATOM 1829 O O . ASN A 1 234 ? -1.594 -14.345 -6.204 1.00 53.94 234 ASN A O 1
ATOM 1833 N N . ALA A 1 235 ? -1.394 -12.134 -6.622 1.00 48.53 235 ALA A N 1
ATOM 1834 C CA . ALA A 1 235 ? -1.309 -12.247 -8.065 1.00 48.53 235 ALA A CA 1
ATOM 1835 C C . ALA A 1 235 ? 0.106 -12.755 -8.388 1.00 48.53 235 ALA A C 1
ATOM 1837 O O . ALA A 1 235 ? 0.925 -12.078 -8.993 1.00 48.53 235 ALA A O 1
ATOM 1838 N N . SER A 1 236 ? 0.425 -13.944 -7.882 1.00 42.06 236 SER A N 1
ATOM 1839 C CA . SER A 1 236 ? 1.548 -14.759 -8.259 1.00 42.06 236 SER A CA 1
ATOM 1840 C C . SER A 1 236 ? 1.275 -15.080 -9.707 1.00 42.06 236 SER A C 1
ATOM 1842 O O . SER A 1 236 ? 0.397 -15.895 -9.986 1.00 42.06 236 SER A O 1
ATOM 1844 N N . THR A 1 237 ? 1.973 -14.371 -10.593 1.00 42.66 237 THR A N 1
ATOM 1845 C CA . THR A 1 237 ? 2.492 -14.878 -11.864 1.00 42.66 237 THR A CA 1
ATOM 1846 C C . THR A 1 237 ? 2.086 -16.329 -12.092 1.00 42.66 237 THR A C 1
ATOM 1848 O O . THR A 1 237 ? 2.798 -17.254 -11.698 1.00 42.66 237 THR A O 1
ATOM 1851 N N . ALA A 1 238 ? 0.893 -16.526 -12.655 1.00 39.56 238 ALA A N 1
ATOM 1852 C CA . ALA A 1 238 ? 0.489 -17.822 -13.150 1.00 39.56 238 ALA A CA 1
ATOM 1853 C C . ALA A 1 238 ? 1.361 -18.055 -14.377 1.00 39.56 238 ALA A C 1
ATOM 1855 O O . ALA A 1 238 ? 1.105 -17.522 -15.456 1.00 39.56 238 ALA A O 1
ATOM 1856 N N . GLU A 1 239 ? 2.455 -18.775 -14.172 1.00 40.66 239 GLU A N 1
ATOM 1857 C CA . GLU A 1 239 ? 3.248 -19.320 -15.256 1.00 40.66 239 GLU A CA 1
ATOM 1858 C C . GLU A 1 239 ? 2.307 -20.197 -16.110 1.00 40.66 239 GLU A C 1
ATOM 1860 O O . GLU A 1 239 ? 1.570 -21.029 -15.565 1.00 40.66 239 GLU A O 1
ATOM 1865 N N . PRO A 1 240 ? 2.221 -19.979 -17.432 1.00 40.44 240 PRO A N 1
ATOM 1866 C CA . PRO A 1 240 ? 1.288 -20.719 -18.265 1.00 40.44 240 PRO A CA 1
ATOM 1867 C C . PRO A 1 240 ? 1.765 -22.170 -18.433 1.00 40.44 240 PRO A C 1
ATOM 1869 O O . PRO A 1 240 ? 2.680 -22.451 -19.200 1.00 40.44 240 PRO A O 1
ATOM 1872 N N . GLY A 1 241 ? 1.095 -23.100 -17.749 1.00 39.81 241 GLY A N 1
ATOM 1873 C CA . GLY A 1 241 ? 1.225 -24.553 -17.932 1.00 39.81 241 GLY A CA 1
ATOM 1874 C C . GLY A 1 241 ? 1.532 -25.255 -16.608 1.00 39.81 241 GLY A C 1
ATOM 1875 O O . GLY A 1 241 ? 2.460 -24.898 -15.911 1.00 39.81 241 GLY A O 1
ATOM 1876 N N . THR A 1 242 ? 0.821 -26.275 -16.149 1.00 39.91 242 THR A N 1
ATOM 1877 C CA . THR A 1 242 ? 0.065 -27.325 -16.829 1.00 39.91 242 THR A CA 1
ATOM 1878 C C . THR A 1 242 ? -1.023 -27.832 -15.878 1.00 39.91 242 THR A C 1
ATOM 1880 O O . THR A 1 242 ? -0.899 -27.763 -14.658 1.00 39.91 242 THR A O 1
ATOM 1883 N N . THR A 1 243 ? -2.116 -28.329 -16.451 1.00 44.75 243 THR A N 1
ATOM 1884 C CA . THR A 1 243 ? -3.243 -28.989 -15.778 1.00 44.75 243 THR A CA 1
ATOM 1885 C C . THR A 1 243 ? -2.815 -29.926 -14.644 1.00 44.75 243 THR A C 1
ATOM 1887 O O . THR A 1 243 ? -2.269 -30.997 -14.908 1.00 44.75 243 THR A O 1
ATOM 1890 N N . ALA A 1 244 ? -3.173 -29.589 -13.402 1.00 38.09 244 ALA A N 1
ATOM 1891 C CA . ALA A 1 244 ? -3.207 -30.539 -12.298 1.00 38.09 244 ALA A CA 1
ATOM 1892 C C . ALA A 1 244 ? -4.535 -30.455 -11.533 1.00 38.09 244 ALA A C 1
ATOM 1894 O O . ALA A 1 244 ? -5.138 -29.404 -11.342 1.00 38.09 244 ALA A O 1
ATOM 1895 N N . LYS A 1 245 ? -5.005 -31.650 -11.203 1.00 35.62 245 LYS A N 1
ATOM 1896 C CA . LYS A 1 245 ? -6.364 -32.079 -10.890 1.00 35.62 245 LYS A CA 1
ATOM 1897 C C . LYS A 1 245 ? -6.696 -31.825 -9.413 1.00 35.62 245 LYS A C 1
ATOM 1899 O O . LYS A 1 245 ? -5.828 -31.975 -8.563 1.00 35.62 245 LYS A O 1
ATOM 1904 N N . HIS A 1 246 ? -7.964 -31.504 -9.150 1.00 35.78 246 HIS A N 1
ATOM 1905 C CA . HIS A 1 246 ? -8.659 -31.485 -7.853 1.00 35.78 246 HIS A CA 1
ATOM 1906 C C . HIS A 1 246 ? -7.980 -32.237 -6.691 1.00 35.78 246 HIS A C 1
ATOM 1908 O O . HIS A 1 246 ? -7.782 -33.448 -6.773 1.00 35.78 246 HIS A O 1
ATOM 1914 N N . SER A 1 247 ? -7.840 -31.564 -5.545 1.00 30.30 247 SER A N 1
ATOM 1915 C CA . SER A 1 247 ? -8.057 -32.205 -4.246 1.00 30.30 247 SER A CA 1
ATOM 1916 C C . SER A 1 247 ? -8.570 -31.182 -3.234 1.00 30.30 247 SER A C 1
ATOM 1918 O O . SER A 1 247 ? -7.937 -30.162 -2.977 1.00 30.30 247 SER A O 1
ATOM 1920 N N . SER A 1 248 ? -9.763 -31.440 -2.711 1.00 36.88 248 SER A N 1
ATOM 1921 C CA . SER A 1 248 ? -10.394 -30.678 -1.640 1.00 36.88 248 SER A CA 1
ATOM 1922 C C . SER A 1 248 ? -9.916 -31.239 -0.304 1.00 36.88 248 SER A C 1
ATOM 1924 O O . SER A 1 248 ? -10.091 -32.431 -0.056 1.00 36.88 248 SER A O 1
ATOM 1926 N N . SER A 1 249 ? -9.383 -30.401 0.582 1.00 30.08 249 SER A N 1
ATOM 1927 C CA . SER A 1 249 ? -9.211 -30.769 1.989 1.00 30.08 249 SER A CA 1
ATOM 1928 C C . SER A 1 249 ? -9.635 -29.627 2.905 1.00 30.08 249 SER A C 1
ATOM 1930 O O . SER A 1 249 ? -9.015 -28.568 2.950 1.00 30.08 249 SER A O 1
ATOM 1932 N N . LEU A 1 250 ? -10.726 -29.902 3.611 1.00 29.50 250 LEU A N 1
ATOM 1933 C CA . LEU A 1 250 ? -11.253 -29.224 4.786 1.00 29.50 250 LEU A CA 1
ATOM 1934 C C . LEU A 1 250 ? -10.248 -29.378 5.944 1.00 29.50 250 LEU A C 1
ATOM 1936 O O . LEU A 1 250 ? -9.838 -30.503 6.227 1.00 29.50 250 LEU A O 1
ATOM 1940 N N . SER A 1 251 ? -9.885 -28.299 6.640 1.00 31.05 251 SER A N 1
ATOM 1941 C CA . SER A 1 251 ? -9.192 -28.394 7.932 1.00 31.05 251 SER A CA 1
ATOM 1942 C C . SER A 1 251 ? -9.898 -27.564 8.998 1.00 31.05 251 SER A C 1
ATOM 1944 O O . SER A 1 251 ? -10.296 -26.423 8.780 1.00 31.05 251 SER A O 1
ATOM 1946 N N . ILE A 1 252 ? -10.073 -28.230 10.131 1.00 28.98 252 ILE A N 1
ATOM 1947 C CA . ILE A 1 252 ? -10.867 -27.902 11.309 1.00 28.98 252 ILE A CA 1
ATOM 1948 C C . ILE A 1 252 ? -10.114 -26.892 12.191 1.00 28.98 252 ILE A C 1
ATOM 1950 O O . ILE A 1 252 ? -8.889 -26.927 12.269 1.00 28.98 252 ILE A O 1
ATOM 1954 N N . TYR A 1 253 ? -10.858 -26.007 12.858 1.00 27.19 253 TYR A N 1
ATOM 1955 C CA . TYR A 1 253 ? -10.365 -25.131 13.924 1.00 27.19 253 TYR A CA 1
ATOM 1956 C C . TYR A 1 253 ? -9.848 -25.953 15.115 1.00 27.19 253 TYR A C 1
ATOM 1958 O O . TYR A 1 253 ? -10.606 -26.728 15.693 1.00 27.19 253 TYR A O 1
ATOM 1966 N N . GLU A 1 254 ? -8.617 -25.697 15.559 1.00 28.16 254 GLU A N 1
ATOM 1967 C CA . GLU A 1 254 ? -8.170 -26.028 16.915 1.00 28.16 254 GLU A CA 1
ATOM 1968 C C . GLU A 1 254 ? -7.909 -24.735 17.695 1.00 28.16 254 GLU A C 1
ATOM 1970 O O . GLU A 1 254 ? -7.011 -23.950 17.389 1.00 28.16 254 GLU A O 1
ATOM 1975 N N . THR A 1 255 ? -8.732 -24.499 18.715 1.00 30.02 255 THR A N 1
ATOM 1976 C CA . THR A 1 255 ? -8.514 -23.487 19.750 1.00 30.02 255 THR A CA 1
ATOM 1977 C C . THR A 1 255 ? -7.518 -24.026 20.770 1.00 30.02 255 THR A C 1
ATOM 1979 O O . THR A 1 255 ? -7.854 -24.944 21.517 1.00 30.02 255 THR A O 1
ATOM 1982 N N . ASN A 1 256 ? -6.327 -23.433 20.856 1.00 28.17 256 ASN A N 1
ATOM 1983 C CA . ASN A 1 256 ? -5.434 -23.646 21.992 1.00 28.17 256 ASN A CA 1
ATOM 1984 C C . ASN A 1 256 ? -5.597 -22.517 23.011 1.00 28.17 256 ASN A C 1
ATOM 1986 O O . ASN A 1 256 ? -5.095 -21.406 22.850 1.00 28.17 256 ASN A O 1
ATOM 1990 N N . THR A 1 257 ? -6.319 -22.846 24.076 1.00 31.16 257 THR A N 1
ATOM 1991 C CA . THR A 1 257 ? -6.405 -22.103 25.329 1.00 31.16 257 THR A CA 1
ATOM 1992 C C . THR A 1 257 ? -5.116 -22.349 26.115 1.00 31.16 257 THR A C 1
ATOM 1994 O O . THR A 1 257 ? -4.908 -23.447 26.627 1.00 31.16 257 THR A O 1
ATOM 1997 N N . ALA A 1 258 ? -4.243 -21.349 26.236 1.00 27.73 258 ALA A N 1
ATOM 1998 C CA . ALA A 1 258 ? -3.148 -21.389 27.201 1.00 27.73 258 ALA A CA 1
ATOM 1999 C C . ALA A 1 258 ? -3.550 -20.593 28.446 1.00 27.73 258 ALA A C 1
ATOM 2001 O O . ALA A 1 258 ? -3.566 -19.364 28.459 1.00 27.73 258 ALA A O 1
ATOM 2002 N N . VAL A 1 259 ? -3.902 -21.338 29.491 1.00 26.11 259 VAL A N 1
ATOM 2003 C CA . VAL A 1 259 ? -4.037 -20.867 30.868 1.00 26.11 259 VAL A CA 1
ATOM 2004 C C . VAL A 1 259 ? -2.633 -20.607 31.414 1.00 26.11 259 VAL A C 1
ATOM 2006 O O . VAL A 1 259 ? -1.841 -21.538 31.520 1.00 26.11 259 VAL A O 1
ATOM 2009 N N . PHE A 1 260 ? -2.342 -19.373 31.820 1.00 24.62 260 PHE A N 1
ATOM 2010 C CA . PHE A 1 260 ? -1.289 -19.098 32.796 1.00 24.62 260 PHE A CA 1
ATOM 2011 C C . PHE A 1 260 ? -1.868 -18.259 33.931 1.00 24.62 260 PHE A C 1
ATOM 2013 O O . PHE A 1 260 ? -2.081 -17.057 33.811 1.00 24.62 260 PHE A O 1
ATOM 2020 N N . ALA A 1 261 ? -2.113 -18.936 35.048 1.00 25.55 261 ALA A N 1
ATOM 2021 C CA . ALA A 1 261 ? -2.063 -18.336 36.367 1.00 25.55 261 ALA A CA 1
ATOM 2022 C C . ALA A 1 261 ? -0.651 -18.572 36.918 1.00 25.55 261 ALA A C 1
ATOM 2024 O O . ALA A 1 261 ? -0.161 -19.693 36.820 1.00 25.55 261 ALA A O 1
ATOM 2025 N N . ILE A 1 262 ? -0.025 -17.547 37.502 1.00 25.20 262 ILE A N 1
ATOM 2026 C CA . ILE A 1 262 ? 0.785 -17.632 38.729 1.00 25.20 262 ILE A CA 1
ATOM 2027 C C . ILE A 1 262 ? 0.920 -16.223 39.330 1.00 25.20 262 ILE A C 1
ATOM 2029 O O . ILE A 1 262 ? 1.051 -15.217 38.639 1.00 25.20 262 ILE A O 1
ATOM 2033 N N . SER A 1 263 ? 0.816 -16.225 40.653 1.00 26.83 263 SER A N 1
ATOM 2034 C CA . SER A 1 263 ? 0.601 -15.151 41.613 1.00 26.83 263 SER A CA 1
ATOM 2035 C C . SER A 1 263 ? 1.727 -14.124 41.805 1.00 26.83 263 SER A C 1
ATOM 2037 O O . SER A 1 263 ? 2.903 -14.461 41.844 1.00 26.83 263 SER A O 1
ATOM 2039 N N . LEU A 1 264 ? 1.290 -12.884 42.061 1.00 27.23 264 LEU A N 1
ATOM 2040 C CA . LEU A 1 264 ? 1.518 -12.062 43.266 1.00 27.23 264 LEU A CA 1
ATOM 2041 C C . LEU A 1 264 ? 2.920 -12.040 43.918 1.00 27.23 264 LEU A C 1
ATOM 2043 O O . LEU A 1 264 ? 3.300 -12.991 44.593 1.00 27.23 264 LEU A O 1
ATOM 2047 N N . VAL A 1 265 ? 3.553 -10.856 43.939 1.00 25.61 265 VAL A N 1
ATOM 2048 C CA . VAL A 1 265 ? 4.279 -10.347 45.122 1.00 25.61 265 VAL A CA 1
ATOM 2049 C C . VAL A 1 265 ? 3.990 -8.852 45.296 1.00 25.61 265 VAL A C 1
ATOM 2051 O O . VAL A 1 265 ? 4.217 -8.043 44.401 1.00 25.61 265 VAL A O 1
ATOM 2054 N N . LEU A 1 266 ? 3.472 -8.512 46.479 1.00 33.28 266 LEU A N 1
ATOM 2055 C CA . LEU A 1 266 ? 3.366 -7.160 47.023 1.00 33.28 266 LEU A CA 1
ATOM 2056 C C . LEU A 1 266 ? 4.753 -6.568 47.310 1.00 33.28 266 LEU A C 1
ATOM 2058 O O . LEU A 1 266 ? 5.547 -7.201 47.998 1.00 33.28 266 LEU A O 1
ATOM 2062 N N . SER A 1 267 ? 4.937 -5.282 47.016 1.00 25.83 267 SER A N 1
ATOM 2063 C CA . SER A 1 267 ? 5.607 -4.382 47.961 1.00 25.83 267 SER A CA 1
ATOM 2064 C C . SER A 1 267 ? 5.161 -2.938 47.747 1.00 25.83 267 SER A C 1
ATOM 2066 O O . SER A 1 267 ? 5.484 -2.309 46.743 1.00 25.83 267 SER A O 1
ATOM 2068 N N . LYS A 1 268 ? 4.425 -2.421 48.734 1.00 33.09 268 LYS A N 1
ATOM 2069 C CA . LYS A 1 268 ? 4.381 -0.992 49.065 1.00 33.09 268 LYS A CA 1
ATOM 2070 C C . LYS A 1 268 ? 5.810 -0.516 49.352 1.00 33.09 268 LYS A C 1
ATOM 2072 O O . LYS A 1 268 ? 6.530 -1.287 49.971 1.00 33.09 268 LYS A O 1
ATOM 2077 N N . PHE A 1 269 ? 6.175 0.711 48.980 1.00 37.66 269 PHE A N 1
ATOM 2078 C CA . PHE A 1 269 ? 6.817 1.720 49.846 1.00 37.66 269 PHE A CA 1
ATOM 2079 C C . PHE A 1 269 ? 7.198 2.969 49.022 1.00 37.66 269 PHE A C 1
ATOM 2081 O O . PHE A 1 269 ? 7.880 2.842 48.010 1.00 37.66 269 PHE A O 1
ATOM 2088 N N . PHE A 1 270 ? 6.796 4.128 49.567 1.00 50.31 270 PHE A N 1
ATOM 2089 C CA . PHE A 1 270 ? 6.957 5.528 49.132 1.00 50.31 270 PHE A CA 1
ATOM 2090 C C . PHE A 1 270 ? 6.033 6.044 48.026 1.00 50.31 270 PHE A C 1
ATOM 2092 O O . PHE A 1 270 ? 6.076 5.533 46.891 1.00 50.31 270 PHE A O 1
#

Organism: NCBI:txid1234261

Nearest PDB structures (foldseek):
  7fik-assembly1_e  TM=1.921E-01  e=1.555E-03  Xenopus laevis
  2j04-assembly1_B  TM=1.597E-01  e=6.678E-02  Saccharomyces cerevisiae
  7tdz-assembly1_r  TM=2.064E-01  e=9.943E-01  Xenopus laevis
  7kzp-assembly1_O  TM=1.654E-01  e=8.482E-01  Homo sapiens
  7wkk-assembly1_D  TM=1.816E-01  e=3.023E+00  Xenopus laevis

Secondary structure (DSSP, 8-state):
----------------THHHH-EEEEEEEE--TTTSEEEEEEEEE-TT-EEEEEEEETTPPPPSS--S---EEEEEE----SSEEEEEETTTEEEEEEE-TTSEEEEEETT-GGG-EEEEESSS------EEEEEES-S-TTTS-EEEEEEEEEEETTEEEEEEEEESHHHHHHHS-SEEEEEE-SS--SEEEEEETTEEEEEEE-TTSSEEEEEESS-GGG-EEEEESS---------S------------------------------

pLDDT: mean 71.32, std 20.82, range [24.62, 97.38]

Foldseek 3Di:
DDDPPDPPPPPPPPPQLLVLLAAKWAWPDAADLAVDFAWDGIWGAHSQQKIKTWTGHDPDDDPPDDDPDRTDIDIDHDDRPDQWDWDDDPPQFIWIWGCDPQQKTWTAGPVDNNHITIIHGPPQPQQDQAAKWAWDPQADQAPEWAFHGIWGWDADPQAIKIKTFTGHPLCCVQPVDRIDMDGFGRRDHQWGWDQDSNFIWIWGADSQNQKIWIATPVDRSRTIMIGGPDGDPPPPDPPDDDDDDDDDDDDDDDDDDDDDDDDDDDDDDD

Solvent-accessible surface area (backbone atoms only — not comparable to full-atom values): 16170 Å² total; per-residue (Å²): 140,82,86,79,83,80,81,79,79,76,77,74,75,76,74,62,56,27,58,78,65,36,43,38,27,33,64,73,50,67,43,45,40,88,75,23,60,21,81,39,74,45,39,37,28,37,67,83,26,42,37,35,32,28,49,39,46,34,88,50,78,80,66,99,64,95,58,99,64,82,71,49,81,48,74,51,79,50,87,55,84,58,59,55,50,75,44,76,54,67,103,78,38,45,34,37,39,36,57,50,100,78,54,29,40,35,35,41,30,82,88,42,74,72,42,30,32,36,26,36,51,68,68,59,70,72,62,60,74,67,47,50,26,40,40,41,90,62,40,44,38,86,81,18,64,23,72,39,65,50,36,38,28,44,81,55,102,81,21,32,36,44,40,32,33,43,41,27,58,55,30,50,76,74,62,72,45,58,61,52,73,51,77,47,66,63,76,57,55,54,58,47,77,47,76,56,96,92,37,52,32,39,38,33,50,42,87,77,44,35,37,39,40,38,40,24,75,84,46,66,64,50,17,38,38,28,35,41,72,67,65,58,78,72,86,65,79,77,69,94,76,75,96,78,78,90,82,90,79,90,81,80,91,80,87,82,84,82,85,81,87,82,83,87,83,90,77,89,83,136